Protein AF-A0A9E3SQW0-F1 (afdb_monomer_lite)

Structure (mmCIF, N/CA/C/O backbone):
data_AF-A0A9E3SQW0-F1
#
_entry.id   AF-A0A9E3SQW0-F1
#
loop_
_atom_site.group_PDB
_atom_site.id
_atom_site.type_symbol
_atom_site.label_atom_id
_atom_site.label_alt_id
_atom_site.label_comp_id
_atom_site.label_asym_id
_atom_site.label_entity_id
_atom_site.label_seq_id
_atom_site.pdbx_PDB_ins_code
_atom_site.Cartn_x
_atom_site.Cartn_y
_atom_site.Cartn_z
_atom_site.occupancy
_atom_site.B_iso_or_equiv
_atom_site.auth_seq_id
_atom_site.auth_comp_id
_atom_site.auth_asym_id
_atom_site.auth_atom_id
_atom_site.pdbx_PDB_model_num
ATOM 1 N N . MET A 1 1 ? 6.910 -18.345 4.573 1.00 28.89 1 MET A N 1
ATOM 2 C CA . MET A 1 1 ? 6.126 -17.328 5.302 1.00 28.89 1 MET A CA 1
ATOM 3 C C . MET A 1 1 ? 6.785 -16.020 4.945 1.00 28.89 1 MET A C 1
ATOM 5 O O . MET A 1 1 ? 7.825 -15.712 5.501 1.00 28.89 1 MET A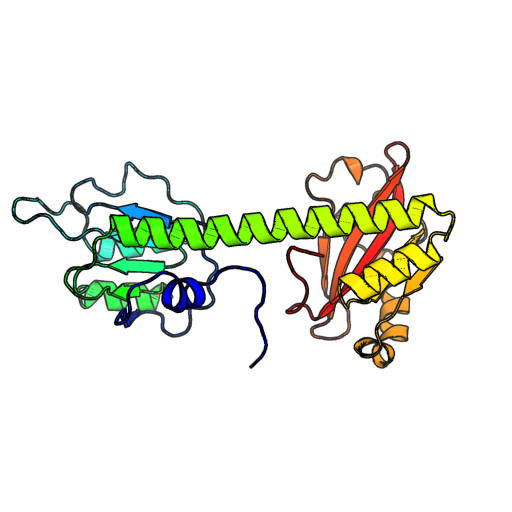 O 1
ATOM 9 N N . THR A 1 2 ? 6.330 -15.438 3.846 1.00 30.11 2 THR A N 1
ATOM 10 C CA . THR A 1 2 ? 7.106 -14.509 3.022 1.00 30.11 2 THR A CA 1
ATOM 11 C C . THR A 1 2 ? 6.677 -13.084 3.338 1.00 30.11 2 THR A C 1
ATOM 13 O O . THR A 1 2 ? 5.480 -12.809 3.408 1.00 30.11 2 THR A O 1
ATOM 16 N N . ASP A 1 3 ? 7.672 -12.237 3.584 1.00 37.69 3 ASP A N 1
ATOM 17 C CA . ASP A 1 3 ? 7.568 -10.824 3.927 1.00 37.69 3 ASP A CA 1
ATOM 18 C C . ASP A 1 3 ? 6.586 -10.077 3.014 1.00 37.69 3 ASP A C 1
ATOM 20 O O . ASP A 1 3 ? 6.813 -9.936 1.819 1.00 37.69 3 ASP A O 1
ATOM 24 N N . THR A 1 4 ? 5.484 -9.597 3.594 1.00 40.59 4 THR A N 1
ATOM 25 C CA . THR A 1 4 ? 4.534 -8.654 2.971 1.00 40.59 4 THR A CA 1
ATOM 26 C C . THR A 1 4 ? 5.017 -7.235 3.271 1.00 40.59 4 THR A C 1
ATOM 28 O O . THR A 1 4 ? 4.370 -6.463 3.977 1.00 40.59 4 THR A O 1
ATOM 31 N N . ASN A 1 5 ? 6.255 -6.955 2.872 1.00 53.00 5 ASN A N 1
ATOM 32 C CA . ASN A 1 5 ? 6.970 -5.748 3.251 1.00 53.00 5 ASN A CA 1
ATOM 33 C C . ASN A 1 5 ? 6.418 -4.595 2.410 1.00 53.00 5 ASN A C 1
ATOM 35 O O . ASN A 1 5 ? 6.590 -4.603 1.204 1.00 53.00 5 ASN A O 1
ATOM 39 N N . GLU A 1 6 ? 5.675 -3.677 3.031 1.00 62.19 6 GLU A N 1
ATOM 40 C CA . GLU A 1 6 ? 5.951 -2.229 2.992 1.00 62.19 6 GLU A CA 1
ATOM 41 C C . GLU A 1 6 ? 4.800 -1.384 3.543 1.00 62.19 6 GLU A C 1
ATOM 43 O O . GLU A 1 6 ? 5.039 -0.293 4.075 1.00 62.19 6 GLU A O 1
ATOM 48 N N . ARG A 1 7 ? 3.578 -1.922 3.523 1.00 78.69 7 ARG A N 1
ATOM 49 C CA . ARG A 1 7 ? 2.383 -1.264 4.059 1.00 78.69 7 ARG A CA 1
ATOM 50 C C . ARG A 1 7 ? 2.063 -1.789 5.453 1.00 78.69 7 ARG A C 1
ATOM 52 O O . ARG A 1 7 ? 1.967 -2.993 5.656 1.00 78.69 7 ARG A O 1
ATOM 59 N N . ILE A 1 8 ? 1.899 -0.874 6.409 1.00 90.69 8 ILE A N 1
ATOM 60 C CA . ILE A 1 8 ? 1.610 -1.214 7.806 1.00 90.69 8 ILE A CA 1
ATOM 61 C C . ILE A 1 8 ? 0.228 -1.869 7.883 1.00 90.69 8 ILE A C 1
ATOM 63 O O . ILE A 1 8 ? -0.781 -1.240 7.565 1.00 90.69 8 ILE A O 1
ATOM 67 N N . THR A 1 9 ? 0.181 -3.134 8.292 1.00 94.19 9 THR A N 1
ATOM 68 C CA . THR A 1 9 ? -1.067 -3.891 8.436 1.00 94.19 9 THR A CA 1
ATOM 69 C C . THR A 1 9 ? -1.663 -3.767 9.840 1.00 94.19 9 THR A C 1
ATOM 71 O O . THR A 1 9 ? -1.006 -3.314 10.783 1.00 94.19 9 THR A O 1
ATOM 74 N N . VAL A 1 10 ? -2.909 -4.215 10.015 1.00 96.19 10 VAL A N 1
ATOM 75 C CA . VAL A 1 10 ? -3.539 -4.344 11.342 1.00 96.19 10 VAL A CA 1
ATOM 76 C C . VAL A 1 10 ? -2.681 -5.210 12.269 1.00 96.19 10 VAL A C 1
ATOM 78 O O . VAL A 1 10 ? -2.527 -4.889 13.449 1.00 96.19 10 VAL A O 1
ATOM 81 N N . GLU A 1 11 ? -2.075 -6.275 11.743 1.00 95.00 11 GLU A N 1
ATOM 82 C CA . GLU A 1 11 ? -1.177 -7.144 12.500 1.00 95.00 11 GLU A CA 1
ATOM 83 C C . GLU A 1 11 ? 0.121 -6.436 12.917 1.00 95.00 11 GLU A C 1
ATOM 85 O O . GLU A 1 11 ? 0.590 -6.625 14.044 1.00 95.00 11 GLU A O 1
ATOM 90 N N . ASP A 1 12 ? 0.688 -5.589 12.054 1.00 94.44 12 ASP A N 1
ATOM 91 C CA . ASP A 1 12 ? 1.871 -4.788 12.386 1.00 94.44 12 ASP A CA 1
ATOM 92 C C . ASP A 1 12 ? 1.563 -3.782 13.488 1.00 94.44 12 ASP A C 1
ATOM 94 O O . ASP A 1 12 ? 2.305 -3.692 14.468 1.00 94.44 12 ASP A O 1
ATOM 98 N N . VAL A 1 13 ? 0.427 -3.087 13.382 1.00 96.62 13 VAL A N 1
ATOM 99 C CA . VAL A 1 13 ? -0.053 -2.187 14.434 1.00 96.62 13 VAL A CA 1
ATOM 100 C C . VAL A 1 13 ? -0.235 -2.950 15.746 1.00 96.62 13 VAL A C 1
ATOM 102 O O . VAL A 1 13 ? 0.252 -2.501 16.787 1.00 96.62 13 VAL A O 1
ATOM 105 N N . ARG A 1 14 ? -0.857 -4.136 15.713 1.00 95.88 14 ARG A N 1
ATOM 106 C CA . ARG A 1 14 ? -1.050 -4.979 16.901 1.00 95.88 14 ARG A CA 1
ATOM 107 C C . ARG A 1 14 ? 0.268 -5.380 17.560 1.00 95.88 14 ARG A C 1
ATOM 109 O O . ARG A 1 14 ? 0.346 -5.392 18.786 1.00 95.88 14 ARG A O 1
ATOM 116 N N . LYS A 1 15 ? 1.286 -5.722 16.767 1.00 94.31 15 LYS A N 1
ATOM 117 C CA . LYS A 1 15 ? 2.595 -6.176 17.260 1.00 94.31 15 LYS A CA 1
ATOM 118 C C . LYS A 1 15 ? 3.505 -5.040 17.722 1.00 94.31 15 LYS A C 1
ATOM 120 O O . LYS A 1 15 ? 4.299 -5.256 18.633 1.00 94.31 15 LYS A O 1
ATOM 125 N N . GLN A 1 16 ? 3.430 -3.876 17.079 1.00 94.31 16 GLN A N 1
ATOM 126 C CA . GLN A 1 16 ? 4.437 -2.819 17.218 1.00 94.31 16 GLN A CA 1
ATOM 127 C C . GLN A 1 16 ? 3.925 -1.571 17.951 1.00 94.31 16 GLN A C 1
ATOM 129 O O . GLN A 1 16 ? 4.728 -0.866 18.559 1.00 94.31 16 GLN A O 1
ATOM 134 N N . ALA A 1 17 ? 2.616 -1.296 17.925 1.00 95.56 17 ALA A N 1
ATOM 135 C CA . ALA A 1 17 ? 2.034 -0.083 18.506 1.00 95.56 17 ALA A CA 1
ATOM 136 C C . ALA A 1 17 ? 0.996 -0.350 19.608 1.00 95.56 17 ALA A C 1
ATOM 138 O O . ALA A 1 17 ? 0.902 0.434 20.557 1.00 95.56 17 ALA A O 1
ATOM 139 N N . LEU A 1 18 ? 0.213 -1.432 19.516 1.00 96.62 18 LEU A N 1
ATOM 140 C CA . LEU A 1 18 ? -0.791 -1.743 20.535 1.00 96.62 18 LEU A CA 1
ATOM 141 C C . LEU A 1 18 ? -0.150 -2.337 21.806 1.00 96.62 18 LEU A C 1
ATOM 143 O O . LEU A 1 18 ? 0.869 -3.025 21.733 1.00 96.62 18 LEU A O 1
ATOM 147 N N . PRO A 1 19 ? -0.746 -2.114 22.994 1.00 96.19 19 PRO A N 1
ATOM 148 C CA . PRO A 1 19 ? -0.261 -2.699 24.238 1.00 96.19 19 PRO A CA 1
ATOM 149 C C . PRO A 1 19 ? -0.208 -4.231 24.197 1.00 96.19 19 PRO A C 1
ATOM 151 O O . PRO A 1 19 ? -1.101 -4.893 23.652 1.00 96.19 19 PRO A O 1
ATOM 154 N N . LEU A 1 20 ? 0.796 -4.803 24.868 1.00 92.94 20 LEU A N 1
ATOM 155 C CA . LEU A 1 20 ? 0.867 -6.245 25.104 1.00 92.94 20 LEU A CA 1
ATOM 156 C C . LEU A 1 20 ? -0.402 -6.725 25.821 1.00 92.94 20 LEU A C 1
ATOM 158 O O . LEU A 1 20 ? -0.840 -6.126 26.801 1.00 92.94 20 LEU A O 1
ATOM 162 N N . GLY A 1 21 ? -0.984 -7.819 25.332 1.00 92.62 21 GLY A N 1
ATOM 163 C CA . GLY A 1 21 ? -2.265 -8.333 25.825 1.00 92.62 21 GLY A CA 1
ATOM 164 C C . GLY A 1 21 ? -3.488 -7.843 25.047 1.00 92.62 21 GLY A C 1
ATOM 165 O O . GLY A 1 21 ? -4.601 -8.235 25.388 1.00 92.62 21 GLY A O 1
ATOM 166 N N . THR A 1 22 ? -3.303 -7.049 23.986 1.00 96.12 22 THR A N 1
ATOM 167 C CA . THR A 1 22 ? -4.371 -6.778 23.014 1.00 96.12 22 THR A CA 1
ATOM 168 C C . THR A 1 22 ? -4.814 -8.080 22.342 1.00 96.12 22 THR A C 1
ATOM 170 O O . THR A 1 22 ? -3.986 -8.821 21.804 1.00 96.12 22 THR A O 1
ATOM 173 N N . ARG A 1 23 ? -6.120 -8.365 22.373 1.00 95.06 23 ARG A N 1
ATOM 174 C CA . ARG A 1 23 ? -6.714 -9.603 21.842 1.00 95.06 23 ARG A CA 1
ATOM 175 C C . ARG A 1 23 ? -7.541 -9.321 20.599 1.00 95.06 23 ARG A C 1
ATOM 177 O O . ARG A 1 23 ? -8.328 -8.383 20.601 1.00 95.06 23 ARG A O 1
ATOM 184 N N . VAL A 1 24 ? -7.409 -10.168 19.586 1.00 95.56 24 VAL A N 1
ATOM 185 C CA . VAL A 1 24 ? -8.322 -10.195 18.438 1.00 95.56 24 VAL A CA 1
ATOM 186 C C . VAL A 1 24 ? -9.570 -10.969 18.857 1.00 95.56 24 VAL A C 1
ATOM 188 O O . VAL A 1 24 ? -9.462 -12.055 19.424 1.00 95.56 24 VAL A O 1
ATOM 191 N N . VAL A 1 25 ? -10.749 -10.382 18.658 1.00 95.50 25 VAL A N 1
ATOM 192 C CA . VAL A 1 25 ? -12.041 -10.967 19.065 1.00 95.50 25 VAL A CA 1
ATOM 193 C C . VAL A 1 25 ? -12.990 -11.205 17.890 1.00 95.50 25 VAL A C 1
ATOM 195 O O . VAL A 1 25 ? -13.950 -11.956 18.034 1.00 95.50 25 VAL A O 1
ATOM 198 N N . ALA A 1 26 ? -12.709 -10.607 16.730 1.00 94.25 26 ALA A N 1
ATOM 199 C CA . ALA A 1 26 ? -13.381 -10.872 15.461 1.00 94.25 26 ALA A CA 1
ATOM 200 C C . ALA A 1 26 ? -12.406 -10.641 14.295 1.00 94.25 26 ALA A C 1
ATOM 202 O O . ALA A 1 26 ? -11.461 -9.859 14.431 1.00 94.25 26 ALA A O 1
ATOM 203 N N . GLY A 1 27 ? -12.643 -11.299 13.156 1.00 85.38 27 GLY A N 1
ATOM 204 C CA . GLY A 1 27 ? -11.864 -11.075 11.932 1.00 85.38 27 GLY A CA 1
ATOM 205 C C . GLY A 1 27 ? -10.420 -11.600 11.966 1.00 85.38 27 GLY A C 1
ATOM 206 O O . GLY A 1 27 ? -9.543 -10.990 11.364 1.00 85.38 27 GLY A O 1
ATOM 207 N N . ASP A 1 28 ? -10.165 -12.733 12.631 1.00 74.31 28 ASP A N 1
ATOM 208 C CA . ASP A 1 28 ? -8.820 -13.322 12.834 1.00 74.31 28 ASP A CA 1
ATOM 209 C C . ASP A 1 28 ? -8.053 -13.621 11.518 1.00 74.31 28 ASP A C 1
ATOM 211 O O . ASP A 1 28 ? -6.830 -13.711 11.499 1.00 74.31 28 ASP A O 1
ATOM 215 N N . GLY A 1 29 ? -8.762 -13.709 10.384 1.00 78.56 29 GLY A N 1
ATOM 216 C CA . GLY A 1 29 ? -8.183 -13.869 9.041 1.00 78.56 29 GLY A CA 1
ATOM 217 C C . GLY A 1 29 ? -7.943 -12.572 8.257 1.00 78.56 29 GLY A C 1
ATOM 218 O O . GLY A 1 29 ? -7.435 -12.632 7.143 1.00 78.56 29 GLY A O 1
ATOM 219 N N . MET A 1 30 ? -8.305 -11.411 8.808 1.00 87.56 30 MET A N 1
ATOM 220 C CA . MET A 1 30 ? -8.290 -10.115 8.112 1.00 87.56 30 MET A CA 1
ATOM 221 C C . MET A 1 30 ? -7.257 -9.131 8.674 1.00 87.56 30 MET A C 1
ATOM 223 O O . MET A 1 30 ? -7.307 -7.934 8.406 1.00 87.56 30 MET A O 1
ATOM 227 N N . LEU A 1 31 ? -6.273 -9.622 9.429 1.00 90.88 31 LEU A N 1
ATOM 228 C CA . LEU A 1 31 ? -5.241 -8.777 10.043 1.00 90.88 31 LEU A CA 1
ATOM 229 C C . LEU A 1 31 ? -4.199 -8.245 9.040 1.00 90.88 31 LEU A C 1
ATOM 231 O O . LEU A 1 31 ? -3.358 -7.426 9.399 1.00 90.88 31 LEU A O 1
ATOM 235 N N . THR A 1 32 ? -4.256 -8.685 7.782 1.00 90.56 32 THR A N 1
ATOM 236 C CA . THR A 1 32 ? -3.417 -8.192 6.678 1.00 90.56 32 THR A CA 1
ATOM 237 C C . THR A 1 32 ? -3.959 -6.913 6.034 1.00 90.56 32 THR A C 1
ATOM 239 O O . THR A 1 32 ? -3.315 -6.364 5.141 1.00 90.56 32 THR A O 1
ATOM 242 N N . GLN A 1 33 ? -5.127 -6.421 6.468 1.00 90.31 33 GLN A N 1
ATOM 243 C CA . GLN A 1 33 ? -5.671 -5.148 5.998 1.00 90.31 33 GLN A CA 1
ATOM 244 C C . GLN A 1 33 ? -4.712 -3.995 6.307 1.00 90.31 33 GLN A C 1
ATOM 246 O O . GLN A 1 33 ? -4.085 -3.955 7.367 1.00 90.31 33 GLN A O 1
ATOM 251 N N . GLN A 1 34 ? -4.598 -3.062 5.364 1.00 92.06 34 GLN A N 1
ATOM 252 C CA . GLN A 1 34 ? -3.674 -1.934 5.446 1.00 92.06 34 GLN A CA 1
ATOM 253 C C . GLN A 1 34 ? -4.254 -0.833 6.325 1.00 92.06 34 GLN A C 1
ATOM 255 O O . GLN A 1 34 ? -5.424 -0.482 6.193 1.00 92.06 34 GLN A O 1
ATOM 260 N N . VAL A 1 35 ? -3.413 -0.281 7.195 1.00 94.69 35 VAL A N 1
ATOM 261 C CA . VAL A 1 35 ? -3.756 0.823 8.086 1.00 94.69 35 VAL A CA 1
ATOM 262 C C . VAL A 1 35 ? -3.179 2.106 7.498 1.00 94.69 35 VAL A C 1
ATOM 264 O O . VAL A 1 35 ? -1.964 2.295 7.472 1.00 94.69 35 VAL A O 1
ATOM 267 N N . SER A 1 36 ? -4.052 2.984 7.010 1.00 91.62 36 SER A N 1
ATOM 268 C CA . SER A 1 36 ? -3.671 4.267 6.407 1.00 91.62 36 SER A CA 1
ATOM 269 C C . SER A 1 36 ? -3.502 5.369 7.456 1.00 91.62 36 SER A C 1
ATOM 271 O O . SER A 1 36 ? -2.609 6.211 7.345 1.00 91.62 36 SER A O 1
ATOM 273 N N . TRP A 1 37 ? -4.338 5.349 8.496 1.00 94.00 37 TRP A N 1
ATOM 274 C CA . TRP A 1 37 ? -4.331 6.306 9.600 1.00 94.00 37 TRP A CA 1
ATOM 275 C C . TRP A 1 37 ? -5.060 5.739 10.827 1.00 94.00 37 TRP A C 1
ATOM 277 O O . TRP A 1 37 ? -5.478 4.581 10.837 1.00 94.00 37 TRP A O 1
ATOM 287 N N . THR A 1 38 ? -5.230 6.544 11.877 1.00 95.00 38 THR A N 1
ATOM 288 C CA . THR A 1 38 ? -6.073 6.185 13.021 1.00 95.00 38 THR A CA 1
ATOM 289 C C . THR A 1 38 ? -6.953 7.344 13.466 1.00 95.00 38 THR A C 1
ATOM 291 O O . THR A 1 38 ? -6.518 8.496 13.472 1.00 95.00 38 THR A O 1
ATOM 294 N N . THR A 1 39 ? -8.181 7.022 13.873 1.00 93.19 39 THR A N 1
ATOM 295 C CA . THR A 1 39 ? -9.160 7.991 14.366 1.00 93.19 39 THR A CA 1
ATOM 296 C C . THR A 1 39 ? -9.735 7.531 15.696 1.00 93.19 39 THR A C 1
ATOM 298 O O . THR A 1 39 ? -10.295 6.442 15.806 1.00 93.19 39 THR A O 1
ATOM 301 N N . VAL A 1 40 ? -9.641 8.382 16.720 1.00 92.94 40 VAL A N 1
ATOM 302 C CA . VAL A 1 40 ? -10.294 8.139 18.013 1.00 92.94 40 VAL A CA 1
ATOM 303 C C . VAL A 1 40 ? -11.745 8.582 17.961 1.00 92.94 40 VAL A C 1
ATOM 305 O O . VAL A 1 40 ? -12.033 9.716 17.579 1.00 92.94 40 VAL A O 1
ATOM 308 N N . ILE A 1 41 ? -12.660 7.738 18.420 1.00 90.69 41 ILE A N 1
ATOM 309 C CA . ILE A 1 41 ? -14.061 8.085 18.641 1.00 90.69 41 ILE A CA 1
ATOM 310 C C . ILE A 1 41 ? -14.422 7.950 20.114 1.00 90.69 41 ILE A C 1
ATOM 312 O O . ILE A 1 41 ? -13.956 7.050 20.812 1.00 90.69 41 ILE A O 1
ATOM 316 N N . TYR A 1 42 ? -15.276 8.855 20.576 1.00 88.81 42 TYR A N 1
ATOM 317 C CA . TYR A 1 42 ? -15.875 8.788 21.898 1.00 88.81 42 TYR A CA 1
ATOM 318 C C . TYR A 1 42 ? -17.342 8.391 21.699 1.00 88.81 42 TYR A C 1
ATOM 320 O O . TYR A 1 42 ? -18.047 9.094 20.973 1.00 88.81 42 TYR A O 1
ATOM 328 N N . PRO A 1 43 ? -17.825 7.290 22.307 1.00 85.06 43 PRO A N 1
ATOM 329 C CA . PRO A 1 43 ? -19.199 6.806 22.113 1.00 85.06 43 PRO A CA 1
ATOM 330 C C . PRO A 1 43 ? -20.301 7.824 22.450 1.00 85.06 43 PRO A C 1
ATOM 332 O O . PRO A 1 43 ? -21.462 7.627 22.093 1.00 85.06 43 PRO A O 1
ATOM 335 N N . GLU A 1 44 ? -19.951 8.901 23.146 1.00 84.19 44 GLU A N 1
ATOM 336 C CA . GLU A 1 44 ? -20.848 9.966 23.598 1.00 84.19 44 GLU A CA 1
ATOM 337 C C . GLU A 1 44 ? -21.054 11.075 22.562 1.00 84.19 44 GLU A C 1
ATOM 339 O O . GLU A 1 44 ? -22.084 11.742 22.581 1.00 84.19 44 GLU A O 1
ATOM 344 N N . ASP A 1 45 ? -20.118 11.232 21.622 1.00 79.62 45 ASP A N 1
ATOM 345 C CA . ASP A 1 45 ? -20.127 12.328 20.643 1.00 79.62 45 ASP A CA 1
ATOM 346 C C . ASP A 1 45 ? -20.921 11.988 19.364 1.00 79.62 45 ASP A C 1
ATOM 348 O O . ASP A 1 45 ? -21.144 12.855 18.515 1.00 79.62 45 ASP A O 1
ATOM 352 N N . GLY A 1 46 ? -21.362 10.732 19.211 1.00 69.56 46 GLY A N 1
ATOM 353 C CA . GLY A 1 46 ? -21.948 10.235 17.962 1.00 69.56 46 GLY A CA 1
ATOM 354 C C . GLY A 1 46 ? -20.904 9.980 16.860 1.00 69.56 46 GLY A C 1
ATOM 355 O O . GLY A 1 46 ? -19.757 10.413 16.952 1.00 69.56 46 GLY A O 1
ATOM 356 N N . THR A 1 47 ? -21.297 9.303 15.775 1.00 67.12 47 THR A N 1
ATOM 357 C CA . THR A 1 47 ? -20.442 9.082 14.581 1.00 67.12 47 THR A CA 1
ATOM 358 C C . THR A 1 47 ? -20.641 10.131 13.484 1.00 67.12 47 THR A C 1
ATOM 360 O O . THR A 1 47 ? -19.773 10.318 12.639 1.00 67.12 47 THR A O 1
ATOM 363 N N . ALA A 1 48 ? -21.756 10.868 13.511 1.00 63.03 48 ALA A N 1
ATOM 364 C CA . ALA A 1 48 ? -22.188 11.749 12.420 1.00 63.03 48 ALA A CA 1
ATOM 365 C C . ALA A 1 48 ? -21.288 12.977 12.167 1.00 63.03 48 ALA A C 1
ATOM 367 O O . ALA A 1 48 ? -21.388 13.602 11.115 1.00 63.03 48 ALA A O 1
ATOM 368 N N . SER A 1 49 ? -20.428 13.349 13.119 1.00 60.72 49 SER A N 1
ATOM 369 C CA . SER A 1 49 ? -19.541 14.516 13.014 1.00 60.72 49 SER A CA 1
ATOM 370 C C . SER A 1 49 ? -18.151 14.191 12.457 1.00 60.72 49 SER A C 1
ATOM 372 O O . SER A 1 49 ? -17.365 15.112 12.225 1.00 60.72 49 SER A O 1
ATOM 374 N N . LYS A 1 50 ? -17.829 12.908 12.233 1.00 69.38 50 LYS A N 1
ATOM 375 C CA . LYS A 1 50 ? -16.507 12.472 11.771 1.00 69.38 50 LYS A CA 1
ATOM 376 C C . LYS A 1 50 ? -16.585 11.837 10.390 1.00 69.38 50 LYS A C 1
ATOM 378 O O . LYS A 1 50 ? -17.304 10.867 10.179 1.00 69.38 50 LYS A O 1
ATOM 383 N N . SER A 1 51 ? -15.801 12.365 9.455 1.00 75.81 51 SER A N 1
ATOM 384 C CA . SER A 1 51 ? -15.514 11.686 8.194 1.00 75.81 51 SER A CA 1
ATOM 385 C C . SER A 1 51 ? -14.377 10.695 8.423 1.00 75.81 51 SER A C 1
ATOM 387 O O . SER A 1 51 ? -13.267 11.121 8.742 1.00 75.81 51 SER A O 1
ATOM 389 N N . LEU A 1 52 ? -14.652 9.403 8.271 1.00 84.56 52 LEU A N 1
ATOM 390 C CA . LEU A 1 52 ? -13.623 8.369 8.269 1.00 84.56 52 LEU A CA 1
ATOM 391 C C . LEU A 1 52 ? -13.122 8.158 6.837 1.00 84.56 52 LEU A C 1
ATOM 393 O O . LEU A 1 52 ? -13.927 8.143 5.904 1.00 84.56 52 LEU A O 1
ATOM 397 N N . GLN A 1 53 ? -11.809 8.015 6.662 1.00 86.00 53 GLN A N 1
ATOM 398 C CA . GLN A 1 53 ? -11.221 7.660 5.370 1.00 86.00 53 GLN A CA 1
ATOM 399 C C . GLN A 1 53 ? -11.039 6.144 5.232 1.00 86.00 53 GLN A C 1
ATOM 401 O O . GLN A 1 53 ? -11.016 5.398 6.212 1.00 86.00 53 GLN A O 1
ATOM 406 N N . HIS A 1 54 ? -10.879 5.697 3.987 1.00 89.31 54 HIS A N 1
ATOM 407 C CA . HIS A 1 54 ? -10.564 4.307 3.676 1.00 89.31 54 HIS A CA 1
ATOM 408 C C . HIS A 1 54 ? -9.273 3.858 4.387 1.00 89.31 54 HIS A C 1
ATOM 410 O O . HIS A 1 54 ? -8.250 4.552 4.348 1.00 89.31 54 HIS A O 1
ATOM 416 N N . GLY A 1 55 ? -9.311 2.679 5.010 1.00 92.31 55 GLY A N 1
ATOM 417 C CA . GLY A 1 55 ? -8.167 2.069 5.689 1.00 92.31 55 GLY A CA 1
ATOM 418 C C . GLY A 1 55 ? -7.817 2.680 7.049 1.00 92.31 55 GLY A C 1
ATOM 419 O O . GLY A 1 55 ? -6.771 2.347 7.602 1.00 92.31 55 GLY A O 1
ATOM 420 N N . GLU A 1 56 ? -8.641 3.568 7.613 1.00 95.38 56 GLU A N 1
ATOM 421 C CA . GLU A 1 56 ? -8.384 4.071 8.964 1.00 95.38 56 GLU A CA 1
ATOM 422 C C . GLU A 1 56 ? -8.672 3.009 10.031 1.00 95.38 56 GLU A C 1
ATOM 424 O O . GLU A 1 56 ? -9.665 2.283 9.969 1.00 95.38 56 GLU A O 1
ATOM 429 N N . MET A 1 57 ? -7.830 2.963 11.064 1.00 96.69 57 MET A N 1
ATOM 430 C CA . MET A 1 57 ? -8.079 2.181 12.271 1.00 96.69 57 MET A CA 1
ATOM 431 C C . MET A 1 57 ? -8.847 3.014 13.297 1.00 96.69 57 MET A C 1
ATOM 433 O O . MET A 1 57 ? -8.356 4.038 13.785 1.00 96.69 57 MET A O 1
ATOM 437 N N . ILE A 1 58 ? -10.032 2.544 13.675 1.00 95.94 58 ILE A N 1
ATOM 438 C CA . ILE A 1 58 ? -10.906 3.232 14.624 1.00 95.94 58 ILE A CA 1
ATOM 439 C C . ILE A 1 58 ? -10.541 2.824 16.048 1.00 95.94 58 ILE A C 1
ATOM 441 O O . ILE A 1 58 ? -10.558 1.645 16.396 1.00 95.94 58 ILE A O 1
ATOM 445 N N . LEU A 1 59 ? -10.267 3.812 16.894 1.00 95.50 59 LEU A N 1
ATOM 446 C CA . LEU A 1 59 ? -10.024 3.640 18.320 1.00 95.50 59 LEU A CA 1
ATOM 447 C C . LEU A 1 59 ? -11.251 4.098 19.111 1.00 95.50 59 LEU A C 1
ATOM 449 O O . LEU A 1 59 ? -11.531 5.291 19.200 1.00 95.50 59 LEU A O 1
ATOM 453 N N . VAL A 1 60 ? -11.975 3.164 19.717 1.00 92.94 60 VAL A N 1
ATOM 454 C CA . VAL A 1 60 ? -13.152 3.461 20.539 1.00 92.94 60 VAL A CA 1
ATOM 455 C C . VAL A 1 60 ? -12.711 3.701 21.977 1.00 92.94 60 VAL A C 1
ATOM 457 O O . VAL A 1 60 ? -12.244 2.790 22.668 1.00 92.94 60 VAL A O 1
ATOM 460 N N . ALA A 1 61 ? -12.844 4.945 22.431 1.00 89.25 61 ALA A N 1
ATOM 461 C CA . ALA A 1 61 ? -12.602 5.298 23.819 1.00 89.25 61 ALA A CA 1
ATOM 462 C C . ALA A 1 61 ? -13.636 4.616 24.738 1.00 89.25 61 ALA A C 1
ATOM 464 O O . ALA A 1 61 ? -14.795 4.466 24.341 1.00 89.25 61 ALA A O 1
ATOM 465 N N . PRO A 1 62 ? -13.248 4.228 25.965 1.00 85.50 62 PRO A N 1
ATOM 466 C CA . PRO A 1 62 ? -14.197 3.704 26.940 1.00 85.50 62 PRO A CA 1
ATOM 467 C C . PRO A 1 62 ? -15.246 4.766 27.289 1.00 85.50 62 PRO A C 1
ATOM 469 O O . PRO A 1 62 ? -14.951 5.966 27.291 1.00 85.50 62 PRO A O 1
ATOM 472 N N . VAL A 1 63 ? -16.464 4.320 27.598 1.00 82.31 63 VAL A N 1
ATOM 473 C CA . VAL A 1 63 ? -17.559 5.216 28.000 1.00 82.31 63 VAL A CA 1
ATOM 474 C C . VAL A 1 63 ? -17.211 5.855 29.344 1.00 82.31 63 VAL A C 1
ATOM 476 O O . VAL A 1 63 ? -16.766 5.174 30.274 1.00 82.31 63 VAL A O 1
ATOM 479 N N . THR A 1 64 ? -17.394 7.171 29.473 1.00 80.12 64 THR A N 1
ATOM 480 C CA . THR A 1 64 ? -17.120 7.843 30.746 1.00 80.12 64 THR A CA 1
ATOM 481 C C . THR A 1 64 ? -18.178 7.440 31.786 1.00 80.12 64 THR A C 1
ATOM 483 O O . THR A 1 64 ? -19.342 7.278 31.431 1.00 80.12 64 THR A O 1
ATOM 486 N N . PRO A 1 65 ? -17.851 7.315 33.090 1.00 73.00 65 PRO A N 1
ATOM 487 C CA . PRO A 1 65 ? -18.797 6.797 34.092 1.00 73.00 65 PRO A CA 1
ATOM 488 C C . PRO A 1 65 ? -20.123 7.566 34.214 1.00 73.00 65 PRO A C 1
ATOM 490 O O . PRO A 1 65 ? -21.134 6.988 34.596 1.00 73.00 65 PRO A O 1
ATOM 493 N N . ASN A 1 66 ? -20.121 8.861 33.887 1.00 74.19 66 ASN A N 1
ATOM 494 C CA . ASN A 1 66 ? -21.307 9.731 33.915 1.00 74.19 66 ASN A CA 1
ATOM 495 C C . ASN A 1 66 ? -21.853 10.031 32.514 1.00 74.19 66 ASN A C 1
ATOM 497 O O . ASN A 1 66 ? -22.679 10.925 32.333 1.00 74.19 66 ASN A O 1
ATOM 501 N N . GLY A 1 67 ? -21.320 9.332 31.527 1.00 70.31 67 GLY A N 1
ATOM 502 C CA . GLY A 1 67 ? -21.538 9.584 30.133 1.00 70.31 67 GLY A CA 1
ATOM 503 C C . GLY A 1 67 ? -22.717 8.826 29.568 1.00 70.31 67 GLY A C 1
ATOM 504 O O . GLY A 1 67 ? -22.939 7.659 29.897 1.00 70.31 67 GLY A O 1
ATOM 505 N N . LYS A 1 68 ? -23.489 9.475 28.698 1.00 75.25 68 LYS A N 1
ATOM 506 C CA . LYS A 1 68 ? -24.557 8.786 27.977 1.00 75.25 68 LYS A CA 1
ATOM 507 C C . LYS A 1 68 ? -23.983 8.271 26.669 1.00 75.25 68 LYS A C 1
ATOM 509 O O . LYS A 1 68 ? -23.686 9.052 25.772 1.00 75.25 68 LYS A O 1
ATOM 514 N N . GLN A 1 69 ? -23.882 6.953 26.546 1.00 78.19 69 GLN A N 1
ATOM 515 C CA . GLN A 1 69 ? -23.509 6.327 25.287 1.00 78.19 69 GLN A CA 1
ATOM 516 C C . GLN A 1 69 ? -24.566 6.647 24.217 1.00 78.19 69 GLN A C 1
ATOM 518 O O . GLN A 1 69 ? -25.736 6.285 24.356 1.00 78.19 69 GLN A O 1
ATOM 523 N N . VAL A 1 70 ? -24.146 7.363 23.174 1.00 81.06 70 VAL A N 1
ATOM 524 C CA . VAL A 1 70 ? -24.980 7.728 22.019 1.00 81.06 70 VAL A CA 1
ATOM 525 C C . VAL A 1 70 ? -24.791 6.721 20.887 1.00 81.06 70 VAL A C 1
ATOM 527 O O . VAL A 1 70 ? -25.744 6.412 20.183 1.00 81.06 70 VAL A O 1
ATOM 530 N N . THR A 1 71 ? -23.576 6.190 20.741 1.00 83.75 71 THR A N 1
ATOM 531 C CA . THR A 1 71 ? -23.199 5.229 19.697 1.00 83.75 71 THR A CA 1
ATOM 532 C C . THR A 1 71 ? -22.942 3.865 20.320 1.00 83.75 71 THR A C 1
ATOM 534 O O . THR A 1 71 ? -22.094 3.743 21.211 1.00 83.75 71 THR A O 1
ATOM 537 N N . THR A 1 72 ? -23.649 2.833 19.863 1.00 90.31 72 THR A N 1
ATOM 538 C CA . THR A 1 72 ? -23.373 1.454 20.283 1.00 90.31 72 THR A CA 1
ATOM 539 C C . THR A 1 72 ? -22.138 0.907 19.571 1.00 90.31 72 THR A C 1
ATOM 541 O O . THR A 1 72 ? -21.725 1.409 18.530 1.00 90.31 72 THR A O 1
ATOM 544 N N . ASP A 1 73 ? -21.532 -0.139 20.119 1.00 91.44 73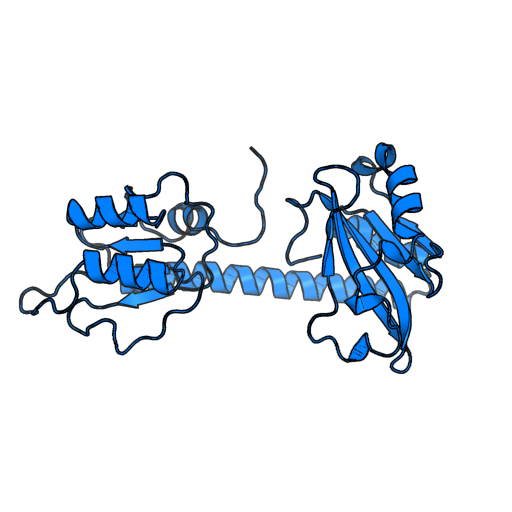 ASP A N 1
ATOM 545 C CA . ASP A 1 73 ? -20.451 -0.861 19.443 1.00 91.44 73 ASP A CA 1
ATOM 546 C C . ASP A 1 73 ? -20.888 -1.421 18.076 1.00 91.44 73 ASP A C 1
ATOM 548 O O . ASP A 1 73 ? -20.120 -1.358 17.122 1.00 91.44 73 ASP A O 1
ATOM 552 N N . VAL A 1 74 ? -22.137 -1.877 17.949 1.00 93.75 74 VAL A N 1
ATOM 553 C CA . VAL A 1 74 ? -22.744 -2.290 16.673 1.00 93.75 74 VAL A CA 1
ATOM 554 C C . VAL A 1 74 ? -22.770 -1.139 15.662 1.00 93.75 74 VAL A C 1
ATOM 556 O O . VAL A 1 74 ? -22.362 -1.322 14.516 1.00 93.75 74 VAL A O 1
ATOM 559 N N . ASP A 1 75 ? -23.183 0.062 16.080 1.00 92.62 75 ASP A N 1
ATOM 560 C CA . ASP A 1 75 ? -23.196 1.238 15.198 1.00 92.62 75 ASP A CA 1
ATOM 561 C C . ASP A 1 75 ? -21.783 1.595 14.720 1.00 92.62 75 ASP A C 1
ATOM 563 O O . ASP A 1 75 ? -21.594 1.952 13.556 1.00 92.62 75 ASP A O 1
ATOM 567 N N . VAL A 1 76 ? -20.778 1.451 15.595 1.00 92.44 76 VAL A N 1
ATOM 568 C CA . VAL A 1 76 ? -19.370 1.651 15.227 1.00 92.44 76 VAL A CA 1
ATOM 569 C C . VAL A 1 76 ? -18.931 0.632 14.185 1.00 92.44 76 VAL A C 1
ATOM 571 O O . VAL A 1 76 ? -18.300 1.025 13.211 1.00 92.44 76 VAL A O 1
ATOM 574 N N . VAL A 1 77 ? -19.258 -0.653 14.353 1.00 94.06 77 VAL A N 1
ATOM 575 C CA . VAL A 1 77 ? -18.883 -1.695 13.382 1.00 94.06 77 VAL A CA 1
ATOM 576 C C . VAL A 1 77 ? -19.510 -1.428 12.013 1.00 94.06 77 VAL A C 1
ATOM 578 O O . VAL A 1 77 ? -18.816 -1.522 11.002 1.00 94.06 77 VAL A O 1
ATOM 581 N N . ARG A 1 78 ? -20.796 -1.061 11.965 1.00 93.44 78 ARG A N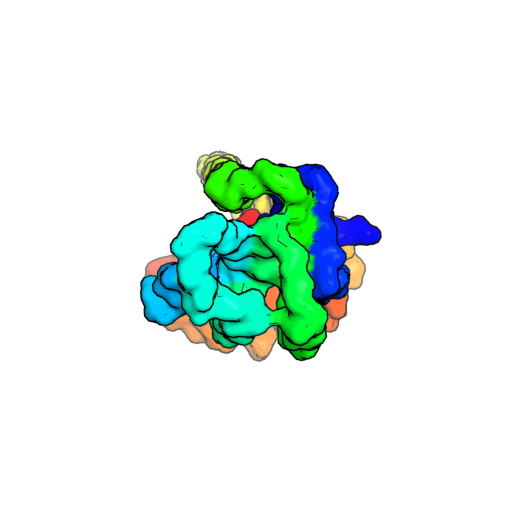 1
ATOM 582 C CA . ARG A 1 78 ? -21.476 -0.728 10.703 1.00 93.44 78 ARG A CA 1
ATOM 583 C C . ARG A 1 78 ? -20.839 0.473 10.027 1.00 93.44 78 ARG A C 1
ATOM 585 O O . ARG A 1 78 ? -20.472 0.392 8.862 1.00 93.44 78 ARG A O 1
ATOM 592 N N . TRP A 1 79 ? -20.623 1.544 10.784 1.00 92.00 79 TRP A N 1
ATOM 593 C CA . TRP A 1 79 ? -19.964 2.743 10.279 1.00 92.00 79 TRP A CA 1
ATOM 594 C C . TRP A 1 79 ? -18.539 2.459 9.780 1.00 92.00 79 TRP A C 1
ATOM 596 O O . TRP A 1 79 ? -18.154 2.939 8.716 1.00 92.00 79 TRP A O 1
ATOM 606 N N . ALA A 1 80 ? -17.781 1.632 10.504 1.00 93.00 80 ALA A N 1
ATOM 607 C CA . ALA A 1 80 ? -16.452 1.183 10.104 1.00 93.00 80 ALA A CA 1
ATOM 608 C C . ALA A 1 80 ? -16.490 0.407 8.782 1.00 93.00 80 ALA A C 1
ATOM 610 O O . ALA A 1 80 ? -15.657 0.633 7.909 1.00 93.00 80 ALA A O 1
ATOM 611 N N . SER A 1 81 ? -17.463 -0.492 8.626 1.00 93.44 81 SER A N 1
ATOM 612 C CA . SER A 1 81 ? -17.656 -1.264 7.398 1.00 93.44 81 SER A CA 1
ATOM 613 C C . SER A 1 81 ? -18.019 -0.358 6.220 1.00 93.44 81 SER A C 1
ATOM 615 O O . SER A 1 81 ? -17.390 -0.449 5.166 1.00 93.44 81 SER A O 1
ATOM 617 N N . ASP A 1 82 ? -18.983 0.547 6.404 1.00 92.25 82 ASP A N 1
ATOM 618 C CA . ASP A 1 82 ? -19.448 1.475 5.365 1.00 92.25 82 ASP A CA 1
ATOM 619 C C . ASP A 1 82 ? -18.323 2.399 4.877 1.00 92.25 82 ASP A C 1
ATOM 621 O O . ASP A 1 82 ? -18.209 2.678 3.683 1.00 92.25 82 ASP A O 1
ATOM 625 N N . ALA A 1 83 ? -17.460 2.843 5.792 1.00 90.94 83 ALA A N 1
ATOM 626 C CA . ALA A 1 83 ? -16.307 3.682 5.485 1.00 90.94 83 ALA A CA 1
ATOM 627 C C . ALA A 1 83 ? -15.047 2.896 5.073 1.00 90.94 83 ALA A C 1
ATOM 629 O O . ALA A 1 83 ? -14.010 3.504 4.808 1.00 90.94 83 ALA A O 1
ATOM 630 N N . GLN A 1 84 ? -15.122 1.562 5.005 1.00 92.94 84 GLN A N 1
ATOM 631 C CA . GLN A 1 84 ? -13.996 0.678 4.688 1.00 92.94 84 GLN A CA 1
ATOM 632 C C . GLN A 1 84 ? -12.777 0.901 5.603 1.00 92.94 84 GLN A C 1
ATOM 634 O O . GLN A 1 84 ? -11.636 0.996 5.145 1.00 92.94 84 GLN A O 1
ATOM 639 N N . ALA A 1 85 ? -13.033 1.007 6.906 1.00 95.06 85 ALA A N 1
ATOM 640 C CA . ALA A 1 85 ? -12.017 1.032 7.950 1.00 95.06 85 ALA A CA 1
ATOM 641 C C . ALA A 1 85 ? -11.175 -0.254 7.943 1.00 95.06 85 ALA A C 1
ATOM 643 O O . ALA A 1 85 ? -11.652 -1.315 7.543 1.00 95.06 85 ALA A O 1
ATOM 644 N N . SER A 1 86 ? -9.944 -0.179 8.447 1.00 96.06 86 SER A N 1
ATOM 645 C CA . SER A 1 86 ? -9.052 -1.343 8.528 1.00 96.06 86 SER A CA 1
ATOM 646 C C . SER A 1 86 ? -9.320 -2.224 9.752 1.00 96.06 86 SER A C 1
ATOM 648 O O . SER A 1 86 ? -9.029 -3.414 9.746 1.00 96.06 86 SER A O 1
ATOM 650 N N . ALA A 1 87 ? -9.767 -1.631 10.862 1.00 97.06 87 ALA A N 1
ATOM 651 C CA . ALA A 1 87 ? -10.061 -2.340 12.107 1.00 97.06 87 ALA A CA 1
ATOM 652 C C . ALA A 1 87 ? -10.806 -1.442 13.100 1.00 97.06 87 ALA A C 1
ATOM 654 O O . ALA A 1 87 ? -10.677 -0.215 13.069 1.00 97.06 87 ALA A O 1
ATOM 655 N N . VAL A 1 88 ? -11.491 -2.075 14.055 1.00 96.75 88 VAL A N 1
ATOM 656 C CA . VAL A 1 88 ? -12.069 -1.423 15.236 1.00 96.75 88 VAL A CA 1
ATOM 657 C C . VAL A 1 88 ? -11.361 -1.920 16.494 1.00 96.75 88 VAL A C 1
ATOM 659 O O . VAL A 1 88 ? -11.314 -3.117 16.773 1.00 96.75 88 VAL A O 1
ATOM 662 N N . VAL A 1 89 ? -10.821 -0.999 17.285 1.00 96.94 89 VAL A N 1
ATOM 663 C CA . VAL A 1 89 ? -10.121 -1.289 18.538 1.00 96.94 89 VAL A CA 1
ATOM 664 C C . VAL A 1 89 ? -10.918 -0.710 19.699 1.00 96.94 89 VAL A C 1
ATOM 666 O O . VAL A 1 89 ? -11.136 0.498 19.757 1.00 96.94 89 VAL A O 1
ATOM 669 N N . LEU A 1 90 ? -11.334 -1.553 20.639 1.00 94.44 90 LEU A N 1
ATOM 670 C CA . LEU A 1 90 ? -12.151 -1.157 21.783 1.00 94.44 90 LEU A CA 1
ATOM 671 C C . LEU A 1 90 ? -11.357 -1.210 23.090 1.00 94.44 90 LEU A C 1
ATOM 673 O O . LEU A 1 90 ? -10.527 -2.097 23.302 1.00 94.44 90 LEU A O 1
ATOM 677 N N . GLY A 1 91 ? -11.633 -0.254 23.980 1.00 89.25 91 GLY A N 1
ATOM 678 C CA . GLY A 1 91 ? -11.143 -0.277 25.362 1.00 89.25 91 GLY A CA 1
ATOM 679 C C . GLY A 1 91 ? -11.884 -1.271 26.262 1.00 89.25 91 GLY A C 1
ATOM 680 O O . GLY A 1 91 ? -11.283 -1.807 27.189 1.00 89.25 91 GLY A O 1
ATOM 681 N N . ASP A 1 92 ? -13.156 -1.532 25.959 1.00 86.31 92 ASP A N 1
ATOM 682 C CA . ASP A 1 92 ? -14.041 -2.411 26.725 1.00 86.31 92 ASP A CA 1
ATOM 683 C C . ASP A 1 92 ? -14.418 -3.667 25.927 1.00 86.31 92 ASP A C 1
ATOM 685 O O . ASP A 1 92 ? -14.195 -3.762 24.717 1.00 86.31 92 ASP A O 1
ATOM 689 N N . ALA A 1 93 ? -14.990 -4.657 26.615 1.00 88.56 93 ALA A N 1
ATOM 690 C CA . ALA A 1 93 ? -15.460 -5.876 25.970 1.00 88.56 93 ALA A CA 1
ATOM 691 C C . ALA A 1 93 ? -16.651 -5.572 25.035 1.00 88.56 93 ALA A C 1
ATOM 693 O O . ALA A 1 93 ? -17.649 -5.019 25.503 1.00 88.56 93 ALA A O 1
ATOM 694 N N . PRO A 1 94 ? -16.584 -5.952 23.747 1.00 92.56 94 PRO A N 1
ATOM 695 C CA . PRO A 1 94 ? -17.687 -5.754 22.818 1.00 92.56 94 PRO A CA 1
ATOM 696 C C . PRO A 1 94 ? -18.843 -6.707 23.122 1.00 92.56 94 PRO A C 1
ATOM 698 O O . PRO A 1 94 ? -18.660 -7.812 23.645 1.00 92.56 94 PRO A O 1
ATOM 701 N N . SER A 1 95 ? -20.046 -6.286 22.754 1.00 94.88 95 SER A N 1
ATOM 702 C CA . SER A 1 95 ? -21.248 -7.102 22.814 1.00 94.88 95 SER A CA 1
ATOM 703 C C . SER A 1 95 ? -21.156 -8.296 21.852 1.00 94.88 95 SER A C 1
ATOM 705 O O . SER A 1 95 ? -20.526 -8.210 20.791 1.00 94.88 95 SER A O 1
ATOM 707 N N . PRO A 1 96 ? -21.834 -9.419 22.160 1.00 96.06 96 PRO A N 1
ATOM 708 C CA . PRO A 1 96 ? -21.894 -10.564 21.251 1.00 96.06 96 PRO A CA 1
ATOM 709 C C . PRO A 1 96 ? -22.442 -10.200 19.864 1.00 96.06 96 PRO A C 1
ATOM 711 O O . PRO A 1 96 ? -21.999 -10.755 18.860 1.00 96.06 96 PRO A O 1
ATOM 714 N N . THR A 1 97 ? -23.373 -9.244 19.803 1.00 96.25 97 THR A N 1
ATOM 715 C CA . THR A 1 97 ? -23.953 -8.749 18.549 1.00 96.25 97 THR A CA 1
ATOM 716 C C . THR A 1 97 ? -22.915 -8.017 17.702 1.00 96.25 97 THR A C 1
ATOM 718 O O . THR A 1 97 ? -22.825 -8.282 16.506 1.00 96.25 97 THR A O 1
ATOM 721 N N . ALA A 1 98 ? -22.083 -7.159 18.303 1.00 95.56 98 ALA A N 1
ATOM 722 C CA . ALA A 1 98 ? -21.017 -6.466 17.580 1.00 95.56 98 ALA A CA 1
ATOM 723 C C . ALA A 1 98 ? -19.956 -7.439 17.043 1.00 95.56 98 ALA A C 1
ATOM 725 O O . ALA A 1 98 ? -19.506 -7.287 15.910 1.00 95.56 98 ALA A O 1
ATOM 726 N N . ILE A 1 99 ? -19.601 -8.479 17.810 1.00 96.44 99 ILE A N 1
ATOM 727 C CA . ILE A 1 99 ? -18.698 -9.545 17.342 1.00 96.44 99 ILE A CA 1
ATOM 728 C C . ILE A 1 99 ? -19.305 -10.278 16.136 1.00 96.44 99 ILE A C 1
ATOM 730 O O . ILE A 1 99 ? -18.610 -10.538 15.153 1.00 96.44 99 ILE A O 1
ATOM 734 N N . ALA A 1 100 ? -20.597 -10.617 16.196 1.00 95.38 100 ALA A N 1
ATOM 735 C CA . ALA A 1 100 ? -21.286 -11.295 15.102 1.00 95.38 100 ALA A CA 1
ATOM 736 C C . ALA A 1 100 ? -21.331 -10.434 13.827 1.00 95.38 100 ALA A C 1
ATOM 738 O O . ALA A 1 100 ? -21.019 -10.939 12.749 1.00 95.38 100 ALA A O 1
ATOM 739 N N . GLU A 1 101 ? -21.648 -9.140 13.945 1.00 95.56 101 GLU A N 1
ATOM 740 C CA . GLU A 1 101 ? -21.639 -8.219 12.801 1.00 95.56 101 GLU A CA 1
ATOM 741 C C . GLU A 1 101 ? -20.237 -8.007 12.232 1.00 95.56 101 GLU A C 1
ATOM 743 O O . GLU A 1 101 ? -20.058 -8.055 11.018 1.00 95.56 101 GLU A O 1
ATOM 748 N N . ALA A 1 102 ? -19.221 -7.848 13.079 1.00 95.56 102 ALA A N 1
ATOM 749 C CA . ALA A 1 102 ? -17.852 -7.677 12.606 1.00 95.56 102 ALA A CA 1
ATOM 750 C C . ALA A 1 102 ? -17.360 -8.898 11.821 1.00 95.56 102 ALA A C 1
ATOM 752 O O . ALA A 1 102 ? -16.740 -8.742 10.773 1.00 95.56 102 ALA A O 1
ATOM 753 N N . ASN A 1 103 ? -17.700 -10.113 12.262 1.00 94.81 103 ASN A N 1
ATOM 754 C CA . ASN A 1 103 ? -17.409 -11.318 11.488 1.00 94.81 103 ASN A CA 1
ATOM 755 C C . ASN A 1 103 ? -18.182 -11.355 10.160 1.00 94.81 103 ASN A C 1
ATOM 757 O O . ASN A 1 103 ? -17.612 -11.753 9.149 1.00 94.81 103 ASN A O 1
ATOM 761 N N . ALA A 1 104 ? -19.443 -10.910 10.135 1.00 94.00 104 ALA A N 1
ATOM 762 C CA . ALA A 1 104 ? -20.232 -10.846 8.903 1.00 94.00 104 ALA A CA 1
ATOM 763 C C . ALA A 1 104 ? -19.651 -9.851 7.880 1.00 94.00 104 ALA A C 1
ATOM 765 O O . ALA A 1 104 ? -19.652 -10.134 6.683 1.00 94.00 104 ALA A O 1
ATOM 766 N N . TYR A 1 105 ? -19.111 -8.722 8.346 1.00 93.44 105 TYR A N 1
ATOM 767 C CA . TYR A 1 105 ? -18.466 -7.711 7.501 1.00 93.44 105 TYR A CA 1
ATOM 768 C C . TYR A 1 105 ? -16.976 -7.961 7.251 1.00 93.44 105 TYR A C 1
ATOM 770 O O . TYR A 1 105 ? -16.340 -7.187 6.541 1.00 93.44 105 TYR A O 1
ATOM 778 N N . ASN A 1 106 ? -16.403 -9.033 7.807 1.00 93.19 106 ASN A N 1
ATOM 779 C CA . ASN A 1 106 ? -14.961 -9.279 7.800 1.00 93.19 106 ASN A CA 1
ATOM 780 C C . ASN A 1 106 ? -14.135 -8.098 8.360 1.00 93.19 106 ASN A C 1
ATOM 782 O O . ASN A 1 106 ? -13.051 -7.791 7.863 1.00 93.19 106 ASN A O 1
ATOM 786 N N . MET A 1 107 ? -14.654 -7.436 9.393 1.00 95.12 107 MET A N 1
ATOM 787 C CA . MET A 1 107 ? -14.023 -6.316 10.086 1.00 95.12 107 MET A CA 1
ATOM 788 C C . MET A 1 107 ? -13.194 -6.833 11.271 1.00 95.12 107 MET A C 1
ATOM 790 O O . MET A 1 107 ? -13.771 -7.391 12.213 1.00 95.12 107 MET A O 1
ATOM 794 N N . PRO A 1 108 ? -11.861 -6.651 11.282 1.00 96.62 108 PRO A N 1
ATOM 795 C CA . PRO A 1 108 ? -11.049 -6.973 12.445 1.00 96.62 108 PRO A CA 1
ATOM 796 C C . PRO A 1 108 ? -11.495 -6.182 13.672 1.00 96.62 108 PRO A C 1
ATOM 798 O O . PRO A 1 108 ? -11.595 -4.953 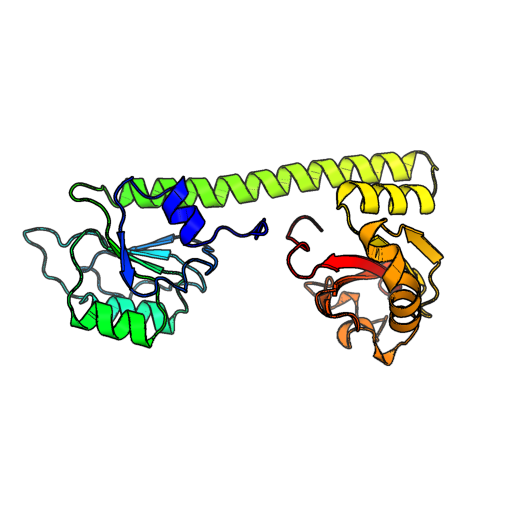13.636 1.00 96.62 108 PRO A O 1
ATOM 801 N N . MET A 1 109 ? -11.712 -6.887 14.780 1.00 96.69 109 MET A N 1
ATOM 802 C CA . MET A 1 109 ? -12.025 -6.264 16.060 1.00 96.69 109 MET A CA 1
ATOM 803 C C . MET A 1 109 ? -11.000 -6.669 17.110 1.00 96.69 109 MET A C 1
ATOM 805 O O . MET A 1 109 ? -10.748 -7.859 17.323 1.00 96.69 109 MET A O 1
ATOM 809 N N . LEU A 1 110 ? -10.417 -5.677 17.777 1.00 96.88 110 LEU A N 1
ATOM 810 C CA . LEU A 1 110 ? -9.400 -5.867 18.802 1.00 96.88 110 LEU A CA 1
ATOM 811 C C . LEU A 1 110 ? -9.849 -5.251 20.124 1.00 96.88 110 LEU A C 1
ATOM 813 O O . LEU A 1 110 ? -10.480 -4.200 20.151 1.00 96.88 110 LEU A O 1
ATOM 817 N N . VAL A 1 111 ? -9.487 -5.892 21.231 1.00 96.44 111 VAL A N 1
ATOM 818 C CA . VAL A 1 111 ? -9.782 -5.417 22.586 1.00 96.44 111 VAL A CA 1
ATOM 819 C C . VAL A 1 111 ? -8.477 -5.153 23.314 1.00 96.44 111 VAL A C 1
ATOM 821 O O . VAL A 1 111 ? -7.638 -6.050 23.455 1.00 96.44 111 VAL A O 1
ATOM 824 N N . LEU A 1 112 ? -8.317 -3.914 23.770 1.00 96.19 112 LEU A N 1
ATOM 825 C CA . LEU A 1 112 ? -7.172 -3.470 24.552 1.00 96.19 112 LEU A CA 1
ATOM 826 C C . LEU A 1 112 ? -7.214 -4.074 25.966 1.00 96.19 112 LEU A C 1
ATOM 828 O O . LEU A 1 112 ? -8.289 -4.357 26.496 1.00 96.19 112 LEU A O 1
ATOM 832 N N . PRO A 1 113 ? -6.059 -4.263 26.625 1.00 94.75 113 PRO A N 1
ATOM 833 C CA . PRO A 1 113 ? -6.046 -4.640 28.030 1.00 94.75 113 PRO A CA 1
ATOM 834 C C . PRO A 1 113 ? -6.602 -3.506 28.906 1.00 94.75 113 PRO A C 1
ATOM 836 O O . PRO A 1 113 ? -6.430 -2.320 28.602 1.00 94.75 113 PRO A O 1
ATOM 839 N N . ASN A 1 114 ? -7.224 -3.874 30.028 1.00 88.81 114 ASN A N 1
ATOM 840 C CA . ASN A 1 114 ? -7.798 -2.923 30.982 1.00 88.81 114 ASN A CA 1
ATOM 841 C C . ASN A 1 114 ? -6.768 -1.867 31.419 1.00 88.81 114 ASN A C 1
ATOM 843 O O . ASN A 1 114 ? -5.607 -2.179 31.683 1.00 88.81 114 ASN A O 1
ATOM 847 N N . GLY A 1 115 ? -7.207 -0.610 31.530 1.00 85.62 115 GLY A N 1
ATOM 848 C CA . GLY A 1 115 ? -6.343 0.513 31.916 1.00 85.62 115 GLY A CA 1
ATOM 849 C C . GLY A 1 115 ? -5.518 1.113 30.771 1.00 85.62 115 GLY A C 1
ATOM 850 O O . GLY A 1 115 ? -4.764 2.064 30.999 1.00 85.62 115 GLY A O 1
ATOM 851 N N . SER A 1 116 ? -5.675 0.615 29.540 1.00 92.94 116 SER A N 1
ATOM 852 C CA . SER A 1 116 ? -5.086 1.233 28.349 1.00 92.94 116 SER A CA 1
ATOM 853 C C . SER A 1 116 ? -5.616 2.651 28.141 1.00 92.94 116 SER A C 1
ATOM 855 O O . SER A 1 116 ? -6.820 2.897 28.141 1.00 92.94 116 SER A O 1
ATOM 857 N N . ARG A 1 117 ? -4.710 3.611 27.936 1.00 92.44 117 ARG A N 1
ATOM 858 C CA . ARG A 1 117 ? -5.078 5.006 27.656 1.00 92.44 117 ARG A CA 1
ATOM 859 C C . ARG A 1 117 ? -5.190 5.212 26.153 1.00 92.44 117 ARG A C 1
ATOM 861 O O . ARG A 1 117 ? -4.166 5.245 25.475 1.00 92.44 117 ARG A O 1
ATOM 868 N N . ILE A 1 118 ? -6.407 5.429 25.653 1.00 92.06 118 ILE A N 1
ATOM 869 C CA . ILE A 1 118 ? -6.688 5.499 24.208 1.00 92.06 118 ILE A CA 1
ATOM 870 C C . ILE A 1 118 ? -5.815 6.524 23.465 1.00 92.06 118 ILE A C 1
ATOM 872 O O . ILE A 1 118 ? -5.301 6.227 22.397 1.00 92.06 118 ILE A O 1
ATOM 876 N N . ARG A 1 119 ? -5.527 7.682 24.078 1.00 92.06 119 ARG A N 1
ATOM 877 C CA . ARG A 1 119 ? -4.652 8.714 23.488 1.00 92.06 119 ARG A CA 1
ATOM 878 C C . ARG A 1 119 ? -3.185 8.289 23.367 1.00 92.06 119 ARG A C 1
ATOM 880 O O . ARG A 1 119 ? -2.475 8.770 22.493 1.00 92.06 119 ARG A O 1
ATOM 887 N N . LEU A 1 120 ? -2.700 7.423 24.262 1.00 94.62 120 LEU A N 1
ATOM 888 C CA . LEU A 1 120 ? -1.346 6.870 24.142 1.00 94.62 120 LEU A CA 1
ATOM 889 C C . LEU A 1 120 ? -1.288 5.817 23.037 1.00 94.62 120 LEU A C 1
ATOM 891 O O . LEU A 1 120 ? -0.297 5.768 22.317 1.00 94.62 120 LEU A O 1
ATOM 895 N N . VAL A 1 121 ? -2.352 5.023 22.896 1.00 96.12 121 VAL A N 1
ATOM 896 C CA . VAL A 1 121 ? -2.500 4.056 21.802 1.00 96.12 121 VAL A CA 1
ATOM 897 C C . VAL A 1 121 ? -2.537 4.785 20.459 1.00 96.12 121 VAL A C 1
ATOM 899 O O . VAL A 1 121 ? -1.723 4.487 19.597 1.00 96.12 121 VAL A O 1
ATOM 902 N N . GLU A 1 122 ? -3.383 5.808 20.322 1.00 95.69 122 GLU A N 1
ATOM 903 C CA . GLU A 1 122 ? -3.438 6.685 19.143 1.00 95.69 122 GLU A CA 1
ATOM 904 C C . GLU A 1 122 ? -2.052 7.228 18.785 1.00 95.69 122 GLU A C 1
ATOM 906 O O . GLU A 1 122 ? -1.580 7.042 17.665 1.00 95.69 122 GLU A O 1
ATOM 911 N N . LYS A 1 123 ? -1.354 7.827 19.759 1.00 95.88 123 LYS A N 1
ATOM 912 C CA . LYS A 1 123 ? -0.004 8.358 19.548 1.00 95.88 123 LYS A CA 1
ATOM 913 C C . LYS A 1 123 ? 0.974 7.283 19.065 1.00 95.88 123 LYS A C 1
ATOM 915 O O . LYS A 1 123 ? 1.776 7.572 18.185 1.00 95.88 123 LYS A O 1
ATOM 920 N N . ALA A 1 124 ? 0.927 6.074 19.626 1.00 95.56 124 ALA A N 1
ATOM 921 C CA . ALA A 1 124 ? 1.809 4.980 19.224 1.00 95.56 124 ALA A CA 1
ATOM 922 C C . ALA A 1 124 ? 1.552 4.532 17.775 1.00 95.56 124 ALA A C 1
ATOM 924 O O . ALA A 1 124 ? 2.505 4.332 17.025 1.00 95.56 124 ALA A O 1
ATOM 925 N N . ILE A 1 125 ? 0.282 4.440 17.363 1.00 95.94 125 ILE A N 1
ATOM 926 C CA . ILE A 1 125 ? -0.093 4.101 15.983 1.00 95.94 125 ILE A CA 1
ATOM 927 C C . ILE A 1 125 ? 0.355 5.205 15.021 1.00 95.94 125 ILE A C 1
ATOM 929 O O . ILE A 1 125 ? 1.015 4.915 14.026 1.00 95.94 125 ILE A O 1
ATOM 933 N N . VAL A 1 126 ? 0.068 6.474 15.337 1.00 94.00 126 VAL A N 1
ATOM 934 C CA . VAL A 1 126 ? 0.501 7.618 14.517 1.00 94.00 126 VAL A CA 1
ATOM 935 C C . VAL A 1 126 ? 2.023 7.643 14.378 1.00 94.00 126 VAL A C 1
ATOM 937 O O . VAL A 1 126 ? 2.523 7.830 13.273 1.00 94.00 126 VAL A O 1
ATOM 940 N N . SER A 1 127 ? 2.771 7.415 15.462 1.00 92.38 127 SER A N 1
ATOM 941 C CA . SER A 1 127 ? 4.235 7.334 15.407 1.00 92.38 127 SER A CA 1
ATOM 942 C C . SER A 1 127 ? 4.715 6.220 14.478 1.00 92.38 127 SER A C 1
ATOM 944 O O . SER A 1 127 ? 5.550 6.493 13.624 1.00 92.38 127 SER A O 1
ATOM 946 N N . LEU A 1 128 ? 4.148 5.011 14.569 1.00 92.25 128 LEU A N 1
ATOM 947 C CA . LEU A 1 128 ? 4.499 3.898 13.679 1.00 92.25 128 LEU A CA 1
ATOM 948 C C . LEU A 1 128 ? 4.282 4.255 12.197 1.00 92.25 128 LEU A C 1
ATOM 950 O O . LEU A 1 128 ? 5.170 4.040 11.370 1.00 92.25 128 LEU A O 1
ATOM 954 N N . LEU A 1 129 ? 3.121 4.830 11.868 1.00 89.81 129 LEU A N 1
ATOM 955 C CA . LEU A 1 129 ? 2.762 5.200 10.495 1.00 89.81 129 LEU A CA 1
ATOM 956 C C . LEU A 1 129 ? 3.652 6.331 9.950 1.00 89.81 129 LEU A C 1
ATOM 958 O O . LEU A 1 129 ? 4.166 6.246 8.832 1.00 89.81 129 LEU A O 1
ATOM 962 N N . VAL A 1 130 ? 3.875 7.382 10.746 1.00 88.25 130 VAL A N 1
ATOM 963 C CA . VAL A 1 130 ? 4.704 8.536 10.357 1.00 88.25 130 VAL A CA 1
ATOM 964 C C . VAL A 1 130 ? 6.176 8.146 10.224 1.00 88.25 130 VAL A C 1
ATOM 966 O O . VAL A 1 130 ? 6.826 8.545 9.256 1.00 88.25 130 VAL A O 1
ATOM 969 N N . ASP A 1 131 ? 6.707 7.345 11.150 1.00 86.62 131 ASP A N 1
ATOM 970 C CA . ASP A 1 131 ? 8.102 6.902 11.107 1.00 86.62 131 ASP A CA 1
ATOM 971 C C . ASP A 1 131 ? 8.376 6.054 9.863 1.00 86.62 131 ASP A C 1
ATOM 973 O O . ASP A 1 131 ? 9.406 6.254 9.208 1.00 86.62 131 ASP A O 1
ATOM 977 N N . ARG A 1 132 ? 7.443 5.166 9.486 1.00 81.69 132 ARG A N 1
ATOM 978 C CA . ARG A 1 132 ? 7.534 4.370 8.253 1.00 81.69 132 ARG A CA 1
ATOM 979 C C . ARG A 1 132 ? 7.583 5.265 7.016 1.00 81.69 132 ARG A C 1
ATOM 981 O O . ARG A 1 132 ? 8.503 5.126 6.210 1.00 81.69 132 ARG A O 1
ATOM 988 N N . LYS A 1 133 ? 6.670 6.235 6.905 1.00 78.19 133 LYS A N 1
ATOM 989 C CA . LYS A 1 133 ? 6.668 7.201 5.795 1.00 78.19 133 LYS A CA 1
ATOM 990 C C . LYS A 1 133 ? 7.986 7.978 5.719 1.00 78.19 133 LYS A C 1
ATOM 992 O O . LYS A 1 133 ? 8.591 8.084 4.656 1.00 78.19 133 LYS A O 1
ATOM 997 N N . GLY A 1 134 ? 8.488 8.445 6.862 1.00 81.56 134 GLY A N 1
ATOM 998 C CA . GLY A 1 134 ? 9.769 9.145 6.928 1.00 81.56 134 GLY A CA 1
ATOM 999 C C . GLY A 1 134 ? 10.970 8.269 6.543 1.00 81.56 134 GLY A C 1
ATOM 1000 O O . GLY A 1 134 ? 11.951 8.778 6.000 1.00 81.56 134 GLY A O 1
ATOM 1001 N N . GLN A 1 135 ? 10.934 6.960 6.816 1.00 83.94 135 GLN A N 1
ATOM 1002 C CA . GLN A 1 135 ? 11.971 6.023 6.367 1.00 83.94 135 GLN A CA 1
ATOM 1003 C C . GLN A 1 135 ? 11.974 5.872 4.842 1.00 83.94 135 GLN A C 1
ATOM 1005 O O . GLN A 1 135 ? 13.050 5.976 4.244 1.00 83.94 135 GLN A O 1
ATOM 1010 N N . LEU A 1 136 ? 10.798 5.701 4.230 1.00 82.25 136 LEU A N 1
ATOM 1011 C CA . LEU A 1 136 ? 10.644 5.601 2.776 1.00 82.25 136 LEU A CA 1
ATOM 1012 C C . LEU A 1 136 ? 11.146 6.869 2.074 1.00 82.25 136 LEU A C 1
ATOM 1014 O O . LEU A 1 136 ? 12.003 6.788 1.199 1.00 82.25 136 LEU A O 1
ATOM 1018 N N . GLU A 1 137 ? 10.739 8.056 2.533 1.00 83.06 137 GLU A N 1
ATOM 1019 C CA . GLU A 1 137 ? 11.183 9.333 1.950 1.00 83.06 137 GLU A CA 1
ATOM 1020 C C . GLU A 1 137 ? 12.710 9.522 2.017 1.00 83.06 137 GLU A C 1
ATOM 1022 O O . GLU A 1 137 ? 13.351 9.942 1.043 1.00 83.06 137 GLU A O 1
ATOM 1027 N N . ARG A 1 138 ? 13.333 9.181 3.157 1.00 86.44 138 ARG A N 1
ATOM 1028 C CA . ARG A 1 138 ? 14.799 9.242 3.308 1.00 86.44 138 ARG A CA 1
ATOM 1029 C C . ARG A 1 138 ? 15.496 8.274 2.362 1.00 86.44 138 ARG A C 1
ATOM 1031 O O . ARG A 1 138 ? 16.511 8.633 1.757 1.00 86.44 138 ARG A O 1
ATOM 1038 N N . ARG A 1 139 ? 14.961 7.061 2.231 1.00 86.88 139 ARG A N 1
ATOM 1039 C CA . ARG A 1 139 ? 15.517 6.030 1.360 1.00 86.88 139 ARG A CA 1
ATOM 1040 C C . ARG A 1 139 ? 15.372 6.406 -0.117 1.00 86.88 139 ARG A C 1
ATOM 1042 O O . ARG A 1 139 ? 16.372 6.350 -0.832 1.00 86.88 139 ARG A O 1
ATOM 1049 N N . GLY A 1 140 ? 14.208 6.895 -0.542 1.00 85.88 140 GLY A N 1
ATOM 1050 C CA . GLY A 1 140 ? 13.985 7.422 -1.891 1.00 85.88 140 GLY A CA 1
ATOM 1051 C C . GLY A 1 140 ? 14.932 8.581 -2.218 1.00 85.88 140 GLY A C 1
ATOM 1052 O O . GLY A 1 140 ? 15.589 8.583 -3.258 1.00 85.88 140 GLY A O 1
ATOM 1053 N N . THR A 1 141 ? 15.131 9.509 -1.274 1.00 87.81 141 THR A N 1
ATOM 1054 C CA . THR A 1 141 ? 16.108 10.603 -1.425 1.00 87.81 141 THR A CA 1
ATOM 1055 C C . THR A 1 141 ? 17.538 10.082 -1.609 1.00 87.81 141 THR A C 1
ATOM 1057 O O . THR A 1 141 ? 18.306 10.627 -2.407 1.00 87.81 141 THR A O 1
ATOM 1060 N N . GLN A 1 142 ? 17.926 9.031 -0.882 1.00 87.38 142 GLN A N 1
ATOM 1061 C CA . GLN A 1 142 ? 19.242 8.407 -1.024 1.00 87.38 142 GLN A CA 1
ATOM 1062 C C . GLN A 1 142 ? 19.414 7.750 -2.401 1.00 87.38 142 GLN A C 1
ATOM 1064 O O . GLN A 1 142 ? 20.443 7.969 -3.042 1.00 87.38 142 GLN A O 1
ATOM 1069 N N . ILE A 1 143 ? 18.415 6.992 -2.862 1.00 88.62 143 ILE A N 1
ATOM 1070 C CA . ILE A 1 143 ? 18.416 6.338 -4.179 1.00 88.62 143 ILE A CA 1
ATOM 1071 C C . ILE A 1 143 ? 18.513 7.389 -5.288 1.00 88.62 143 ILE A C 1
ATOM 1073 O O . ILE A 1 143 ? 19.406 7.312 -6.131 1.00 88.62 143 ILE A O 1
ATOM 1077 N N . TYR A 1 144 ? 17.684 8.434 -5.232 1.00 87.31 144 TYR A N 1
ATOM 1078 C CA . TYR A 1 144 ? 17.713 9.534 -6.196 1.00 87.31 144 TYR A CA 1
ATOM 1079 C C . TYR A 1 144 ? 19.103 10.182 -6.301 1.00 87.31 144 TYR A C 1
ATOM 1081 O O . TYR A 1 144 ? 19.620 10.395 -7.402 1.00 87.31 144 TYR A O 1
ATOM 1089 N N . ARG A 1 145 ? 19.757 10.449 -5.160 1.00 89.50 145 ARG A N 1
ATOM 1090 C CA . ARG A 1 145 ? 21.122 11.005 -5.130 1.00 89.50 145 ARG A CA 1
ATOM 1091 C C . ARG A 1 145 ? 22.143 10.065 -5.770 1.00 89.50 145 ARG A C 1
ATOM 1093 O O . ARG A 1 145 ? 22.979 10.529 -6.543 1.00 89.50 145 ARG A O 1
ATOM 1100 N N . GLN A 1 146 ? 22.071 8.765 -5.478 1.00 88.00 146 GLN A N 1
ATOM 1101 C CA . GLN A 1 146 ? 22.976 7.766 -6.054 1.00 88.00 146 GLN A CA 1
ATOM 1102 C C . GLN A 1 146 ? 22.809 7.661 -7.575 1.00 88.00 146 GLN A C 1
ATOM 1104 O O . GLN A 1 146 ? 23.797 7.734 -8.305 1.00 88.00 146 GLN A O 1
ATOM 1109 N N . LEU A 1 147 ? 21.569 7.570 -8.060 1.00 88.25 147 LEU A N 1
ATOM 1110 C CA . LEU A 1 147 ? 21.263 7.499 -9.490 1.00 88.25 147 LEU A CA 1
ATOM 1111 C C . LEU A 1 147 ? 21.694 8.776 -10.232 1.00 88.25 147 LEU A C 1
ATOM 1113 O O . LEU A 1 147 ? 22.291 8.700 -11.307 1.00 88.25 147 LEU A O 1
ATOM 1117 N N . THR A 1 148 ? 21.488 9.950 -9.624 1.00 86.94 148 THR A N 1
ATOM 1118 C CA . THR A 1 148 ? 21.958 11.235 -10.170 1.00 86.94 148 THR A CA 1
ATOM 1119 C C . THR A 1 148 ? 23.482 11.249 -10.311 1.00 86.94 148 THR A C 1
ATOM 1121 O O . THR A 1 148 ? 24.007 11.623 -11.361 1.00 86.94 148 THR A O 1
ATOM 1124 N N . GLN A 1 149 ? 24.207 10.788 -9.289 1.00 86.88 149 GLN A N 1
ATOM 1125 C CA . GLN A 1 149 ? 25.666 10.717 -9.314 1.00 86.88 149 GLN A CA 1
ATOM 1126 C C . GLN A 1 149 ? 26.181 9.790 -10.426 1.00 86.88 149 GLN A C 1
ATOM 1128 O O . GLN A 1 149 ? 27.089 10.189 -11.155 1.00 86.88 149 GLN A O 1
ATOM 1133 N N . ILE A 1 150 ? 25.577 8.610 -10.605 1.00 85.75 150 ILE A N 1
ATOM 1134 C CA . ILE A 1 150 ? 25.908 7.674 -11.697 1.00 85.75 150 ILE A CA 1
ATOM 1135 C C . ILE A 1 150 ? 25.678 8.337 -13.059 1.00 85.75 150 ILE A C 1
ATOM 1137 O O . ILE A 1 150 ? 26.572 8.350 -13.906 1.00 85.75 150 ILE A O 1
ATOM 1141 N N . SER A 1 151 ? 24.520 8.980 -13.247 1.00 82.44 151 SER A N 1
ATOM 1142 C CA . SER A 1 151 ? 24.200 9.660 -14.508 1.00 82.44 151 SER A CA 1
ATOM 1143 C C . SER A 1 151 ? 25.212 10.762 -14.861 1.00 82.44 151 SER A C 1
ATOM 1145 O O . SER A 1 151 ? 25.569 10.924 -16.026 1.00 82.44 151 SER A O 1
ATOM 1147 N N . SER A 1 152 ? 25.739 11.474 -13.855 1.00 82.19 152 SER A N 1
ATOM 1148 C CA . SER A 1 152 ? 26.690 12.578 -14.046 1.00 82.19 152 SER A CA 1
ATOM 1149 C C . SER A 1 152 ? 28.104 12.139 -14.432 1.00 82.19 152 SER A C 1
ATOM 1151 O O . SER A 1 152 ? 28.872 12.940 -14.961 1.00 82.19 152 SER A O 1
ATOM 1153 N N . ARG A 1 153 ? 28.468 10.876 -14.180 1.00 79.81 153 ARG A N 1
ATOM 1154 C CA . ARG A 1 153 ? 29.829 10.365 -14.406 1.00 79.81 153 ARG A CA 1
ATOM 1155 C C . ARG A 1 153 ? 30.078 9.896 -15.842 1.00 79.81 153 ARG A C 1
ATOM 1157 O O . ARG A 1 153 ? 31.126 9.323 -16.113 1.00 79.81 153 ARG A O 1
ATOM 1164 N N . ASN A 1 154 ? 29.142 10.148 -16.765 1.00 62.78 154 ASN A N 1
ATOM 1165 C CA . ASN A 1 154 ? 29.153 9.617 -18.135 1.00 62.78 154 ASN A CA 1
ATOM 1166 C C . ASN A 1 154 ? 29.248 8.075 -18.200 1.00 62.78 154 ASN A C 1
ATOM 1168 O O . ASN A 1 154 ? 29.617 7.528 -19.235 1.00 62.78 154 ASN A O 1
ATOM 1172 N N . GLU A 1 155 ? 28.861 7.361 -17.134 1.00 66.75 155 GLU A N 1
ATOM 1173 C CA . GLU A 1 155 ? 28.860 5.885 -17.070 1.00 66.75 155 GLU A CA 1
ATOM 1174 C C . GLU A 1 155 ? 27.775 5.253 -17.978 1.00 66.75 155 GLU A C 1
ATOM 1176 O O . GLU A 1 155 ? 27.736 4.043 -18.191 1.00 66.75 155 GLU A O 1
ATOM 1181 N N . GLY A 1 156 ? 26.940 6.090 -18.605 1.00 81.62 156 GLY A N 1
ATOM 1182 C CA . GLY A 1 156 ? 25.964 5.696 -19.615 1.00 81.62 156 GLY A CA 1
ATOM 1183 C C . GLY A 1 156 ? 24.681 5.100 -19.029 1.00 81.62 156 GLY A C 1
ATOM 1184 O O . GLY A 1 156 ? 24.588 4.755 -17.854 1.00 81.62 156 GLY A O 1
ATOM 1185 N N . MET A 1 157 ? 23.653 4.979 -19.873 1.00 86.81 157 MET A N 1
ATOM 1186 C CA . MET A 1 157 ? 22.338 4.460 -19.470 1.00 86.81 157 MET A CA 1
ATOM 1187 C C . MET A 1 157 ? 22.410 3.007 -18.972 1.00 86.81 157 MET A C 1
ATOM 1189 O O . MET A 1 157 ? 21.669 2.630 -18.075 1.00 86.81 157 MET A O 1
ATOM 1193 N N . ALA A 1 158 ? 23.323 2.196 -19.511 1.00 89.00 158 ALA A N 1
ATOM 1194 C CA . ALA A 1 158 ? 23.474 0.799 -19.108 1.00 89.00 158 ALA A CA 1
ATOM 1195 C C . ALA A 1 158 ? 23.838 0.647 -17.618 1.00 89.00 158 ALA A C 1
ATOM 1197 O O . ALA A 1 158 ? 23.239 -0.182 -16.933 1.00 89.00 158 ALA A O 1
ATOM 1198 N N . GLU A 1 159 ? 24.754 1.474 -17.101 1.00 90.62 159 GLU A N 1
ATOM 1199 C CA . GLU A 1 159 ? 25.132 1.426 -15.684 1.00 90.62 159 GLU A CA 1
ATOM 1200 C C . GLU A 1 159 ? 23.999 1.926 -14.786 1.00 90.62 159 GLU A C 1
ATOM 1202 O O . GLU A 1 159 ? 23.741 1.334 -13.742 1.00 90.62 159 GLU A O 1
ATOM 1207 N N . LEU A 1 160 ? 23.256 2.952 -15.220 1.00 91.62 160 LEU A N 1
ATOM 1208 C CA . LEU A 1 160 ? 22.078 3.429 -14.495 1.00 91.62 160 LEU A CA 1
ATOM 1209 C C . LEU A 1 160 ? 21.031 2.316 -14.333 1.00 91.62 160 LEU A C 1
ATOM 1211 O O . LEU A 1 160 ? 20.532 2.100 -13.232 1.00 91.62 160 LEU A O 1
ATOM 1215 N N . ILE A 1 161 ? 20.742 1.580 -15.409 1.00 94.00 161 ILE A N 1
ATOM 1216 C CA . ILE A 1 161 ? 19.786 0.465 -15.389 1.00 94.00 161 ILE A CA 1
ATOM 1217 C C . ILE A 1 161 ? 20.291 -0.694 -14.528 1.00 94.00 161 ILE A C 1
ATOM 1219 O O . ILE A 1 161 ? 19.511 -1.262 -13.764 1.00 94.00 161 ILE A O 1
ATOM 1223 N N . SER A 1 162 ? 21.588 -1.010 -14.575 1.00 92.62 162 SER A N 1
ATOM 1224 C CA . SER A 1 162 ? 22.163 -2.015 -13.676 1.00 92.62 162 SER A CA 1
ATOM 1225 C C . SER A 1 162 ? 22.110 -1.575 -12.210 1.00 92.62 162 SER A C 1
ATOM 1227 O O . SER A 1 162 ? 21.794 -2.376 -11.334 1.00 92.62 162 SER A O 1
ATOM 1229 N N . ALA A 1 163 ? 22.366 -0.299 -11.922 1.00 91.69 163 ALA A N 1
ATOM 1230 C CA . ALA A 1 163 ? 22.284 0.244 -10.575 1.00 91.69 163 ALA A CA 1
ATOM 1231 C C . ALA A 1 163 ? 20.853 0.239 -10.031 1.00 91.69 163 ALA A C 1
ATOM 1233 O O . ALA A 1 163 ? 20.665 -0.176 -8.891 1.00 91.69 163 ALA A O 1
ATOM 1234 N N . MET A 1 164 ? 19.859 0.631 -10.837 1.00 92.62 164 MET A N 1
ATOM 1235 C CA . MET A 1 164 ? 18.442 0.514 -10.475 1.00 92.62 164 MET A CA 1
ATOM 1236 C C . MET A 1 164 ? 18.101 -0.932 -10.128 1.00 92.62 164 MET A C 1
ATOM 1238 O O . MET A 1 164 ? 17.635 -1.188 -9.025 1.00 92.62 164 MET A O 1
ATOM 1242 N N . ALA A 1 165 ? 18.447 -1.877 -11.007 1.00 93.69 165 ALA A N 1
ATOM 1243 C CA . ALA A 1 165 ? 18.191 -3.293 -10.779 1.00 93.69 165 ALA A CA 1
ATOM 1244 C C . ALA A 1 165 ? 18.825 -3.796 -9.469 1.00 93.69 165 ALA A C 1
ATOM 1246 O O . ALA A 1 165 ? 18.186 -4.517 -8.707 1.00 93.69 165 ALA A O 1
ATOM 1247 N N . ARG A 1 166 ? 20.068 -3.395 -9.163 1.00 91.12 166 ARG A N 1
ATOM 1248 C CA . ARG A 1 166 ? 20.745 -3.756 -7.902 1.00 91.12 166 ARG A CA 1
ATOM 1249 C C . ARG A 1 166 ? 20.104 -3.117 -6.668 1.00 91.12 166 ARG A C 1
ATOM 1251 O O . ARG A 1 166 ? 20.107 -3.741 -5.613 1.00 91.12 166 ARG A O 1
ATOM 1258 N N . LEU A 1 167 ? 19.615 -1.881 -6.773 1.00 88.94 167 LEU A N 1
ATOM 1259 C CA . LEU A 1 167 ? 19.018 -1.155 -5.648 1.00 88.94 167 LEU A CA 1
ATOM 1260 C C . LEU A 1 167 ? 17.632 -1.688 -5.278 1.00 88.94 167 LEU A C 1
ATOM 1262 O O . LEU A 1 167 ? 17.322 -1.721 -4.089 1.00 88.94 167 LEU A O 1
ATOM 1266 N N . THR A 1 168 ? 16.851 -2.114 -6.272 1.00 89.56 168 THR A N 1
ATOM 1267 C CA . THR A 1 168 ? 15.495 -2.663 -6.099 1.00 89.56 168 THR A CA 1
ATOM 1268 C C . THR A 1 168 ? 15.477 -4.186 -5.953 1.00 89.56 168 THR A C 1
ATOM 1270 O O . THR A 1 168 ? 14.479 -4.774 -5.547 1.00 89.56 168 THR A O 1
ATOM 1273 N N . ASN A 1 169 ? 16.582 -4.863 -6.294 1.00 91.56 169 ASN A N 1
ATOM 1274 C CA . ASN A 1 169 ? 16.638 -6.321 -6.449 1.00 91.56 169 ASN A CA 1
ATOM 1275 C C . ASN A 1 169 ? 15.597 -6.860 -7.460 1.00 91.56 169 ASN A C 1
ATOM 1277 O O . ASN A 1 169 ? 15.182 -8.020 -7.403 1.00 91.56 169 ASN A O 1
ATOM 1281 N N . LYS A 1 170 ? 15.189 -6.011 -8.412 1.00 95.19 170 LYS A N 1
ATOM 1282 C CA . LYS A 1 170 ? 14.238 -6.307 -9.489 1.00 95.19 170 LYS A CA 1
ATOM 1283 C C . LYS A 1 170 ? 14.925 -6.233 -10.849 1.00 95.19 170 LYS A C 1
ATOM 1285 O O . LYS A 1 170 ? 16.025 -5.689 -10.974 1.00 95.19 170 LYS A O 1
ATOM 1290 N N . SER A 1 171 ? 14.295 -6.792 -11.882 1.00 96.88 171 SER A N 1
ATOM 1291 C CA . SER A 1 171 ? 14.786 -6.600 -13.253 1.00 96.88 171 SER A CA 1
ATOM 1292 C C . SER A 1 171 ? 14.308 -5.264 -13.797 1.00 96.88 171 SER A C 1
ATOM 1294 O O . SER A 1 171 ? 13.180 -4.864 -13.534 1.00 96.88 171 SER A O 1
ATOM 1296 N N . VAL A 1 172 ? 15.130 -4.589 -14.592 1.00 97.44 172 VAL A N 1
ATOM 1297 C CA . VAL A 1 172 ? 14.793 -3.273 -15.152 1.00 97.44 172 VAL A CA 1
ATOM 1298 C C . VAL A 1 172 ? 14.941 -3.300 -16.667 1.00 97.44 172 VAL A C 1
ATOM 1300 O O . VAL A 1 172 ? 15.930 -3.819 -17.184 1.00 97.44 172 VAL A O 1
ATOM 1303 N N . VAL A 1 173 ? 13.969 -2.741 -17.386 1.00 97.88 173 VAL A N 1
ATOM 1304 C CA . VAL A 1 173 ? 13.928 -2.675 -18.854 1.00 97.88 173 VAL A CA 1
ATOM 1305 C C . VAL A 1 173 ? 13.626 -1.253 -19.304 1.00 97.88 173 VAL A C 1
ATOM 1307 O O . VAL A 1 173 ? 12.698 -0.621 -18.810 1.00 97.88 173 VAL A O 1
ATOM 1310 N N . VAL A 1 174 ? 14.368 -0.770 -20.297 1.00 97.88 174 VAL A N 1
ATOM 1311 C CA . VAL A 1 174 ? 14.075 0.474 -21.014 1.00 97.88 174 VAL A CA 1
ATOM 1312 C C . VAL A 1 174 ? 13.701 0.147 -22.443 1.00 97.88 174 VAL A C 1
ATOM 1314 O O . VAL A 1 174 ? 14.459 -0.506 -23.164 1.00 97.88 174 VAL A O 1
ATOM 1317 N N . GLN A 1 175 ? 12.556 0.658 -22.874 1.00 97.69 175 GLN A N 1
ATOM 1318 C CA . GLN A 1 175 ? 12.051 0.521 -24.230 1.00 97.69 175 GLN A CA 1
ATOM 1319 C C . GLN A 1 175 ? 11.978 1.874 -24.932 1.00 97.69 175 GLN A C 1
ATOM 1321 O O . GLN A 1 175 ? 11.749 2.896 -24.292 1.00 97.69 175 GLN A O 1
ATOM 1326 N N . ASP A 1 176 ? 12.110 1.884 -26.257 1.00 96.94 176 ASP A N 1
ATOM 1327 C CA . ASP A 1 176 ? 11.775 3.050 -27.078 1.00 96.94 176 ASP A CA 1
ATOM 1328 C C . ASP A 1 176 ? 10.257 3.158 -27.345 1.00 96.94 176 ASP A C 1
ATOM 1330 O O . ASP A 1 176 ? 9.456 2.298 -26.972 1.00 96.94 176 ASP A O 1
ATOM 1334 N N . LYS A 1 177 ? 9.842 4.217 -28.050 1.00 94.56 177 LYS A N 1
ATOM 1335 C CA . LYS A 1 177 ? 8.446 4.448 -28.479 1.00 94.56 177 LYS A CA 1
ATOM 1336 C C . LYS A 1 177 ? 7.853 3.361 -29.394 1.00 94.56 177 LYS A C 1
ATOM 1338 O O . LYS A 1 177 ? 6.685 3.446 -29.750 1.00 94.56 177 LYS A O 1
ATOM 1343 N N . ARG A 1 178 ? 8.667 2.419 -29.875 1.00 95.94 178 ARG A N 1
ATOM 1344 C CA . ARG A 1 178 ? 8.273 1.266 -30.700 1.00 95.94 178 ARG A CA 1
ATOM 1345 C C . ARG A 1 178 ? 8.395 -0.044 -29.915 1.00 95.94 178 ARG A C 1
ATOM 1347 O O . ARG A 1 178 ? 8.403 -1.107 -30.530 1.00 95.94 178 ARG A O 1
ATOM 1354 N N . LEU A 1 179 ? 8.519 0.039 -28.587 1.00 96.62 179 LEU A N 1
ATOM 1355 C CA . LEU A 1 179 ? 8.656 -1.090 -27.666 1.00 96.62 179 LEU A CA 1
ATOM 1356 C C . LEU A 1 179 ? 9.905 -1.949 -27.905 1.00 96.62 179 LEU A C 1
ATOM 1358 O O . LEU A 1 179 ? 9.990 -3.092 -27.449 1.00 96.62 179 LEU A O 1
ATOM 1362 N N . ARG A 1 180 ? 10.921 -1.399 -28.583 1.00 97.06 180 ARG A N 1
ATOM 1363 C CA . ARG A 1 180 ? 12.226 -2.054 -28.697 1.00 97.06 180 ARG A CA 1
ATOM 1364 C C . ARG A 1 180 ? 12.982 -1.867 -27.397 1.00 97.06 180 ARG A C 1
ATOM 1366 O O . ARG A 1 180 ? 13.177 -0.734 -26.967 1.00 97.06 180 ARG A O 1
ATOM 1373 N N . ILE A 1 181 ? 13.433 -2.970 -26.812 1.00 97.06 181 ILE A N 1
ATOM 1374 C CA . ILE A 1 181 ? 14.299 -2.952 -25.634 1.00 97.06 181 ILE A CA 1
ATOM 1375 C C . ILE A 1 181 ? 15.644 -2.336 -26.034 1.00 97.06 181 ILE A C 1
ATOM 1377 O O . ILE A 1 181 ? 16.331 -2.858 -26.911 1.00 97.06 181 ILE A O 1
ATOM 1381 N N . LEU A 1 182 ? 15.974 -1.198 -25.425 1.00 96.06 182 LEU A N 1
ATOM 1382 C CA . LEU A 1 182 ? 17.240 -0.486 -25.602 1.00 96.06 182 LEU A CA 1
ATOM 1383 C C . LEU A 1 182 ? 18.263 -0.914 -24.551 1.00 96.06 182 LEU A C 1
ATOM 1385 O O . LEU A 1 182 ? 19.441 -1.067 -24.863 1.00 96.06 182 LEU A O 1
ATOM 1389 N N . TYR A 1 183 ? 17.798 -1.099 -23.315 1.00 96.19 183 TYR A N 1
ATOM 1390 C CA . TYR A 1 183 ? 18.608 -1.510 -22.175 1.00 96.19 183 TYR A CA 1
ATOM 1391 C C . TYR A 1 183 ? 17.803 -2.456 -21.297 1.00 96.19 183 TYR A C 1
ATOM 1393 O O . TYR A 1 183 ? 16.594 -2.285 -21.136 1.00 96.19 183 TYR A O 1
ATOM 1401 N N . SER A 1 184 ? 18.483 -3.420 -20.697 1.00 96.56 184 SER A N 1
ATOM 1402 C CA . SER A 1 184 ? 17.887 -4.312 -19.716 1.00 96.56 184 SER A CA 1
ATOM 1403 C C . SER A 1 184 ? 18.929 -4.800 -18.723 1.00 96.56 184 SER A C 1
ATOM 1405 O O . SER A 1 184 ? 20.069 -5.072 -19.096 1.00 96.56 184 SER A O 1
ATOM 1407 N N . SER A 1 185 ? 18.519 -4.965 -17.473 1.00 96.62 185 SER A N 1
ATOM 1408 C CA . SER A 1 185 ? 19.277 -5.673 -16.448 1.00 96.62 185 SER A CA 1
ATOM 1409 C C . SER A 1 185 ? 18.339 -6.682 -15.796 1.00 96.62 185 SER A C 1
ATOM 1411 O O . SER A 1 185 ? 17.431 -6.299 -15.063 1.00 96.62 185 SER A O 1
ATOM 1413 N N . ALA A 1 186 ? 18.522 -7.960 -16.130 1.00 95.44 186 ALA A N 1
ATOM 1414 C CA . ALA A 1 186 ? 17.738 -9.059 -15.580 1.00 95.44 186 ALA A CA 1
ATOM 1415 C C . ALA A 1 186 ? 18.383 -9.576 -14.288 1.00 95.44 186 ALA A C 1
ATOM 1417 O O . ALA A 1 186 ? 19.595 -9.797 -14.251 1.00 95.44 186 ALA A O 1
ATOM 1418 N N . GLN A 1 187 ? 17.580 -9.794 -13.245 1.00 94.88 187 GLN A N 1
ATOM 1419 C CA . GLN A 1 187 ? 18.056 -10.445 -12.022 1.00 94.88 187 GLN A CA 1
ATOM 1420 C C . GLN A 1 187 ? 18.112 -11.966 -12.192 1.00 94.88 187 GLN A C 1
ATOM 1422 O O . GLN A 1 187 ? 17.271 -12.527 -12.905 1.00 94.88 187 GLN A O 1
ATOM 1427 N N . PRO A 1 188 ? 19.034 -12.664 -11.497 1.00 93.56 188 PRO A N 1
ATOM 1428 C CA . PRO A 1 188 ? 19.195 -14.114 -11.607 1.00 93.56 188 PRO A CA 1
ATOM 1429 C C . PRO A 1 188 ? 17.893 -14.904 -11.422 1.00 93.56 188 PRO A C 1
ATOM 1431 O O . PRO A 1 188 ? 17.654 -15.867 -12.149 1.00 93.56 188 PRO A O 1
ATOM 1434 N N . GLN A 1 189 ? 17.017 -14.469 -10.507 1.00 91.38 189 GLN A N 1
ATOM 1435 C CA . GLN A 1 189 ? 15.744 -15.143 -10.228 1.00 91.38 189 GLN A CA 1
ATOM 1436 C C . GLN A 1 189 ? 14.730 -15.113 -11.386 1.00 91.38 189 GLN A C 1
ATOM 1438 O O . GLN A 1 189 ? 13.787 -15.900 -11.377 1.00 91.38 189 GLN A O 1
ATOM 1443 N N . PHE A 1 190 ? 14.916 -14.248 -12.390 1.00 93.31 190 PHE A N 1
ATOM 1444 C CA . PHE A 1 190 ? 13.990 -14.106 -13.520 1.00 93.31 190 PHE A CA 1
ATOM 1445 C C . PHE A 1 190 ? 14.550 -14.627 -14.849 1.00 93.31 190 PHE A C 1
ATOM 1447 O O . PHE A 1 190 ? 13.843 -14.600 -15.853 1.00 93.31 190 PHE A O 1
ATOM 1454 N N . VAL A 1 191 ? 15.786 -15.143 -14.873 1.00 92.94 191 VAL A N 1
ATOM 1455 C CA . VAL A 1 191 ? 16.452 -15.614 -16.105 1.00 92.94 191 VAL A CA 1
ATOM 1456 C C . VAL A 1 191 ? 15.623 -16.675 -16.836 1.00 92.94 191 VAL A C 1
ATOM 1458 O O . VAL A 1 191 ? 15.532 -16.638 -18.059 1.00 92.94 191 VAL A O 1
ATOM 1461 N N . ALA A 1 192 ? 14.969 -17.577 -16.098 1.00 93.38 192 ALA A N 1
ATOM 1462 C CA . ALA A 1 192 ? 14.140 -18.637 -16.675 1.00 93.38 192 ALA A CA 1
ATOM 1463 C C . ALA A 1 192 ? 12.885 -18.121 -17.406 1.00 93.38 192 ALA A C 1
ATOM 1465 O O . ALA A 1 192 ? 12.400 -18.785 -18.316 1.00 93.38 192 ALA A O 1
ATOM 1466 N N . TYR A 1 193 ? 12.378 -16.944 -17.030 1.00 94.19 193 TYR A N 1
ATOM 1467 C CA . TYR A 1 193 ? 11.168 -16.337 -17.600 1.00 94.19 193 TYR A CA 1
ATOM 1468 C C . TYR A 1 193 ? 11.491 -15.226 -18.608 1.00 94.19 193 TYR A C 1
ATOM 1470 O O . TYR A 1 193 ? 10.596 -14.659 -19.231 1.00 94.19 193 TYR A O 1
ATOM 1478 N N . TRP A 1 194 ? 12.772 -14.883 -18.766 1.00 95.06 194 TRP A N 1
ATOM 1479 C CA . TRP A 1 194 ? 13.183 -13.651 -19.432 1.00 95.06 194 TRP A CA 1
ATOM 1480 C C . TRP A 1 194 ? 12.769 -13.582 -20.904 1.00 95.06 194 TRP A C 1
ATOM 1482 O O . TRP A 1 194 ? 12.342 -12.531 -21.375 1.00 95.06 194 TRP A O 1
ATOM 1492 N N . GLU A 1 195 ? 12.833 -14.703 -21.624 1.00 95.25 195 GLU A N 1
ATOM 1493 C CA . GLU A 1 195 ? 12.415 -14.758 -23.027 1.00 95.25 195 GLU A CA 1
ATOM 1494 C C . GLU A 1 195 ? 10.916 -14.451 -23.192 1.00 95.25 195 GLU A C 1
ATOM 1496 O O . GLU A 1 195 ? 10.537 -13.641 -24.040 1.00 95.25 195 GLU A O 1
ATOM 1501 N N . GLU A 1 196 ? 10.066 -15.045 -22.349 1.00 95.81 196 GLU A N 1
ATOM 1502 C CA . GLU A 1 196 ? 8.620 -14.800 -22.347 1.00 95.81 196 GLU A CA 1
ATOM 1503 C C . GLU A 1 196 ? 8.309 -13.337 -22.004 1.00 95.81 196 GLU A C 1
ATOM 1505 O O . GLU A 1 196 ? 7.508 -12.687 -22.685 1.00 95.81 196 GLU A O 1
ATOM 1510 N N . ILE A 1 197 ? 9.003 -12.791 -20.999 1.00 96.31 197 ILE A N 1
ATOM 1511 C CA . ILE A 1 197 ? 8.901 -11.384 -20.605 1.00 96.31 197 ILE A CA 1
ATOM 1512 C C . ILE A 1 197 ? 9.249 -10.482 -21.794 1.00 96.31 197 ILE A C 1
ATOM 1514 O O . ILE A 1 197 ? 8.448 -9.629 -22.169 1.00 96.31 197 ILE A O 1
ATOM 1518 N N . GLU A 1 198 ? 10.396 -10.675 -22.449 1.00 96.12 198 GLU A N 1
ATOM 1519 C CA . GLU A 1 198 ? 10.778 -9.844 -23.594 1.00 96.12 198 GLU A CA 1
ATOM 1520 C C . GLU A 1 198 ? 9.757 -9.900 -24.736 1.00 96.12 198 GLU A C 1
ATOM 1522 O O . GLU A 1 198 ? 9.443 -8.867 -25.338 1.00 96.12 198 GLU A O 1
ATOM 1527 N N . GLN A 1 199 ? 9.229 -11.086 -25.044 1.00 96.38 199 GLN A N 1
ATOM 1528 C CA . GLN A 1 199 ? 8.206 -11.250 -26.074 1.00 96.38 199 GLN A CA 1
ATOM 1529 C C . GLN A 1 199 ? 6.909 -10.520 -25.708 1.00 96.38 199 GLN A C 1
ATOM 1531 O O . GLN A 1 199 ? 6.278 -9.916 -26.582 1.00 96.38 199 GLN A O 1
ATOM 1536 N N . PHE A 1 200 ? 6.523 -10.540 -24.430 1.00 97.06 200 PHE A N 1
ATOM 1537 C CA . PHE A 1 200 ? 5.360 -9.816 -23.931 1.00 97.06 200 PHE A CA 1
ATOM 1538 C C . PHE A 1 200 ? 5.538 -8.300 -24.055 1.00 97.06 200 PHE A C 1
ATOM 1540 O O . PHE A 1 200 ? 4.663 -7.629 -24.604 1.00 97.06 200 PHE A O 1
ATOM 1547 N N . LEU A 1 201 ? 6.679 -7.761 -23.612 1.00 97.00 201 LEU A N 1
ATOM 1548 C CA . LEU A 1 201 ? 6.932 -6.316 -23.569 1.00 97.00 201 LEU A CA 1
ATOM 1549 C C . LEU A 1 201 ? 6.988 -5.670 -24.963 1.00 97.00 201 LEU A C 1
ATOM 1551 O O . LEU A 1 201 ? 6.759 -4.469 -25.092 1.00 97.00 201 LEU A O 1
ATOM 1555 N N . ARG A 1 202 ? 7.291 -6.438 -26.017 1.00 96.81 202 ARG A N 1
ATOM 1556 C CA . ARG A 1 202 ? 7.426 -5.937 -27.399 1.00 96.81 202 ARG A CA 1
ATOM 1557 C C . ARG A 1 202 ? 6.090 -5.704 -28.121 1.00 96.81 202 ARG A C 1
ATOM 1559 O O . ARG A 1 202 ? 6.106 -5.184 -29.237 1.00 96.81 202 ARG A O 1
ATOM 1566 N N . LYS A 1 203 ? 4.949 -6.084 -27.534 1.00 95.88 203 LYS A N 1
ATOM 1567 C CA . LYS A 1 203 ? 3.619 -5.958 -28.158 1.00 95.88 203 LYS A CA 1
ATOM 1568 C C . LYS A 1 203 ? 2.878 -4.727 -27.635 1.00 95.88 203 LYS A C 1
ATOM 1570 O O . LYS A 1 203 ? 2.773 -4.542 -26.429 1.00 95.88 203 LYS A O 1
ATOM 1575 N N . LEU A 1 204 ? 2.329 -3.916 -28.543 1.00 94.19 204 LEU A N 1
ATOM 1576 C CA . LEU A 1 204 ? 1.580 -2.705 -28.177 1.00 94.19 204 LEU A CA 1
ATOM 1577 C C . LEU A 1 204 ? 0.305 -3.022 -27.395 1.00 94.19 204 LEU A C 1
ATOM 1579 O O . LEU A 1 204 ? 0.025 -2.350 -26.412 1.00 94.19 204 LEU A O 1
ATOM 1583 N N . ASP A 1 205 ? -0.393 -4.092 -27.772 1.00 95.44 205 ASP A N 1
ATOM 1584 C CA . ASP A 1 205 ? -1.618 -4.541 -27.096 1.00 95.44 205 ASP A CA 1
ATOM 1585 C C . ASP A 1 205 ? -1.369 -4.965 -25.637 1.00 95.44 205 ASP A C 1
ATOM 1587 O O . ASP A 1 205 ? -2.296 -5.018 -24.835 1.00 95.44 205 ASP A O 1
ATOM 1591 N N . ASN A 1 206 ? -0.107 -5.230 -25.282 1.00 96.00 206 ASN A N 1
ATOM 1592 C CA . ASN A 1 206 ? 0.317 -5.559 -23.925 1.00 96.00 206 ASN A CA 1
ATOM 1593 C C . ASN A 1 206 ? 0.762 -4.325 -23.124 1.00 96.00 206 ASN A C 1
ATOM 1595 O O . ASN A 1 206 ? 1.166 -4.463 -21.972 1.00 96.00 206 ASN A O 1
ATOM 1599 N N . LEU A 1 207 ? 0.757 -3.123 -23.697 1.00 95.94 207 LEU A N 1
ATOM 1600 C CA . LEU A 1 207 ? 1.004 -1.887 -22.957 1.00 95.94 207 LEU A CA 1
ATOM 1601 C C . LEU A 1 207 ? -0.323 -1.389 -22.351 1.00 95.94 207 LEU A C 1
ATOM 1603 O O . LEU A 1 207 ? -1.332 -1.422 -23.062 1.00 95.94 207 LEU A O 1
ATOM 1607 N N . PRO A 1 208 ? -0.348 -0.905 -21.090 1.00 95.50 208 PRO A N 1
ATOM 1608 C CA . PRO A 1 208 ? -1.546 -0.298 -20.511 1.00 95.50 208 PRO A CA 1
ATOM 1609 C C . PRO A 1 208 ? -2.139 0.772 -21.428 1.00 95.50 208 PRO A C 1
ATOM 1611 O O . PRO A 1 208 ? -1.394 1.547 -22.034 1.00 95.50 208 PRO A O 1
ATOM 1614 N N . VAL A 1 209 ? -3.467 0.794 -21.550 1.00 94.06 209 VAL A N 1
ATOM 1615 C CA . VAL A 1 209 ? -4.199 1.623 -22.526 1.00 94.06 209 VAL A CA 1
ATOM 1616 C C . VAL A 1 209 ? -3.882 3.107 -22.338 1.00 94.06 209 VAL A C 1
ATOM 1618 O O . VAL A 1 209 ? -3.731 3.845 -23.311 1.00 94.06 209 VAL A O 1
ATOM 1621 N N . GLU A 1 210 ? -3.691 3.521 -21.090 1.00 93.38 210 GLU A N 1
ATOM 1622 C CA . GLU A 1 210 ? -3.314 4.867 -20.675 1.00 93.38 210 GLU A CA 1
ATOM 1623 C C . GLU A 1 210 ? -1.969 5.300 -21.278 1.00 93.38 210 GLU A C 1
ATOM 1625 O O . GLU A 1 210 ? -1.781 6.469 -21.606 1.00 93.38 210 GLU A O 1
ATOM 1630 N N . LEU A 1 211 ? -1.042 4.357 -21.476 1.00 94.81 211 LEU A N 1
ATOM 1631 C CA . LEU A 1 211 ? 0.311 4.617 -21.975 1.00 94.81 211 LEU A CA 1
ATOM 1632 C C . LEU A 1 211 ? 0.448 4.451 -23.496 1.00 94.81 211 LEU A C 1
ATOM 1634 O O . LEU A 1 211 ? 1.495 4.784 -24.056 1.00 94.81 211 LEU A O 1
ATOM 1638 N N . GLN A 1 212 ? -0.585 3.958 -24.187 1.00 94.44 212 GLN A N 1
ATOM 1639 C CA . GLN A 1 212 ? -0.533 3.730 -25.636 1.00 94.44 212 GLN A CA 1
ATOM 1640 C C . GLN A 1 212 ? -0.511 5.040 -26.438 1.00 94.44 212 GLN A C 1
ATOM 1642 O O . GLN A 1 212 ? 0.196 5.132 -27.449 1.00 94.44 212 GLN A O 1
ATOM 1647 N N . ASP A 1 213 ? -1.235 6.076 -25.992 1.00 94.25 213 ASP A N 1
ATOM 1648 C CA . ASP A 1 213 ? -1.186 7.394 -26.630 1.00 94.25 213 ASP A CA 1
ATOM 1649 C C . ASP A 1 213 ? -0.049 8.249 -26.067 1.00 94.25 213 ASP A C 1
ATOM 1651 O O . ASP A 1 213 ? -0.179 8.978 -25.081 1.00 94.25 213 ASP A O 1
ATOM 1655 N N . ARG A 1 214 ? 1.074 8.230 -26.784 1.00 93.69 214 ARG A N 1
ATOM 1656 C CA . ARG A 1 214 ? 2.283 8.978 -26.427 1.00 93.69 214 ARG A CA 1
ATOM 1657 C C . ARG A 1 214 ? 2.103 10.496 -26.261 1.00 93.69 214 ARG A C 1
ATOM 1659 O O . ARG A 1 214 ? 3.029 11.119 -25.751 1.00 93.69 214 ARG A O 1
ATOM 1666 N N . HIS A 1 215 ? 1.038 11.117 -26.773 1.00 93.69 215 HIS A N 1
ATOM 1667 C CA . HIS A 1 215 ? 0.821 12.565 -26.608 1.00 93.69 215 HIS A CA 1
ATOM 1668 C C . HIS A 1 215 ? -0.016 12.884 -25.370 1.00 93.69 215 HIS A C 1
ATOM 1670 O O . HIS A 1 215 ? -0.033 14.030 -24.939 1.00 93.69 215 HIS A O 1
ATOM 1676 N N . ARG A 1 216 ? -0.668 11.873 -24.789 1.00 92.56 216 ARG A N 1
ATOM 1677 C CA . ARG A 1 216 ? -1.537 12.016 -23.620 1.00 92.56 216 ARG A CA 1
ATOM 1678 C C . ARG A 1 216 ? -0.915 11.491 -22.334 1.00 92.56 216 ARG A C 1
ATOM 1680 O O . ARG A 1 216 ? -1.422 11.781 -21.262 1.00 92.56 216 ARG A O 1
ATOM 1687 N N . VAL A 1 217 ? 0.229 10.806 -22.413 1.00 90.88 217 VAL A N 1
ATOM 1688 C CA . VAL A 1 217 ? 0.941 10.295 -21.225 1.00 90.88 217 VAL A CA 1
ATOM 1689 C C . VAL A 1 217 ? 1.319 11.369 -20.199 1.00 90.88 217 VAL A C 1
ATOM 1691 O O . VAL A 1 217 ? 1.528 11.043 -19.038 1.00 90.88 217 VAL A O 1
ATOM 1694 N N . VAL A 1 218 ? 1.411 12.641 -20.606 1.00 91.31 218 VAL A N 1
ATOM 1695 C CA . VAL A 1 218 ? 1.681 13.773 -19.699 1.00 91.31 218 VAL A CA 1
ATOM 1696 C C . VAL A 1 218 ? 0.454 14.259 -18.934 1.00 91.31 218 VAL A C 1
ATOM 1698 O O . VAL A 1 218 ? 0.598 14.979 -17.955 1.00 91.31 218 VAL A O 1
ATOM 1701 N N . GLU A 1 219 ? -0.741 13.875 -19.380 1.00 91.31 219 GLU A N 1
ATOM 1702 C CA . GLU A 1 219 ? -2.014 14.198 -18.728 1.00 91.31 219 GLU A CA 1
ATOM 1703 C C . GLU A 1 219 ? -2.316 13.231 -17.569 1.00 91.31 219 GLU A C 1
ATOM 1705 O O . GLU A 1 219 ? -3.289 13.422 -16.844 1.00 91.31 219 GLU A O 1
ATOM 1710 N N . ILE A 1 220 ? -1.504 12.181 -17.397 1.00 89.44 220 ILE A N 1
ATOM 1711 C CA . ILE A 1 220 ? -1.699 11.152 -16.375 1.00 89.44 220 ILE A CA 1
ATOM 1712 C C . ILE A 1 220 ? -1.118 11.644 -15.046 1.00 89.44 220 ILE A C 1
ATOM 1714 O O . ILE A 1 220 ? 0.090 11.844 -14.933 1.00 89.44 220 ILE A O 1
ATOM 1718 N N . GLU A 1 221 ? -1.967 11.790 -14.024 1.00 81.69 221 GLU A N 1
ATOM 1719 C CA . GLU A 1 221 ? -1.545 12.240 -12.688 1.00 81.69 221 GLU A CA 1
ATOM 1720 C C . GLU A 1 221 ? -0.550 11.279 -12.026 1.00 81.69 221 GLU A C 1
ATOM 1722 O O . GLU A 1 221 ? 0.425 11.721 -11.419 1.00 81.69 221 GLU A O 1
ATOM 1727 N N . ASN A 1 222 ? -0.775 9.968 -12.165 1.00 83.62 222 ASN A N 1
ATOM 1728 C CA . ASN A 1 222 ? 0.117 8.934 -11.652 1.00 83.62 222 ASN A CA 1
ATOM 1729 C C . ASN A 1 222 ? 0.540 7.988 -12.789 1.00 83.62 222 ASN A C 1
ATOM 1731 O O . ASN A 1 222 ? -0.154 7.013 -13.081 1.00 83.62 222 ASN A O 1
ATOM 1735 N N . PRO A 1 223 ? 1.634 8.305 -13.503 1.00 87.00 223 PRO A N 1
ATOM 1736 C CA . PRO A 1 223 ? 1.988 7.630 -14.748 1.00 87.00 223 PRO A CA 1
ATOM 1737 C C . PRO A 1 223 ? 2.674 6.271 -14.535 1.00 87.00 223 PRO A C 1
ATOM 1739 O O . PRO A 1 223 ? 3.046 5.624 -15.513 1.00 87.00 223 PRO A O 1
ATOM 1742 N N . VAL A 1 224 ? 2.857 5.842 -13.281 1.00 93.94 224 VAL A N 1
ATOM 1743 C CA . VAL A 1 224 ? 3.387 4.521 -12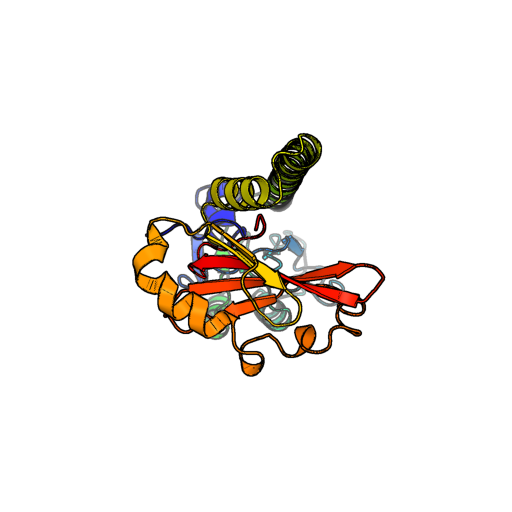.931 1.00 93.94 224 VAL A CA 1
ATOM 1744 C C . VAL A 1 224 ? 2.220 3.550 -12.784 1.00 93.94 224 VAL A C 1
ATOM 1746 O O . VAL A 1 224 ? 1.384 3.698 -11.896 1.00 93.94 224 VAL A O 1
ATOM 1749 N N . ILE A 1 225 ? 2.161 2.550 -13.661 1.00 93.88 225 ILE A N 1
ATOM 1750 C CA . ILE A 1 225 ? 1.067 1.575 -13.699 1.00 93.88 225 ILE A CA 1
ATOM 1751 C C . ILE A 1 225 ? 1.612 0.189 -13.378 1.00 93.88 225 ILE A C 1
ATOM 1753 O O . ILE A 1 225 ? 2.561 -0.275 -14.014 1.00 93.88 225 ILE A O 1
ATOM 1757 N N . MET A 1 226 ? 0.981 -0.491 -12.420 1.00 94.44 226 MET A N 1
ATOM 1758 C CA . MET A 1 226 ? 1.247 -1.899 -12.150 1.00 94.44 226 MET A CA 1
ATOM 1759 C C . MET A 1 226 ? 0.493 -2.776 -13.153 1.00 94.44 226 MET A C 1
ATOM 1761 O O . MET A 1 226 ? -0.711 -2.621 -13.353 1.00 94.44 226 MET A O 1
ATOM 1765 N N . GLN A 1 227 ? 1.195 -3.714 -13.780 1.00 96.19 227 GLN A N 1
ATOM 1766 C CA . GLN A 1 227 ? 0.629 -4.630 -14.761 1.00 96.19 227 GLN A CA 1
ATOM 1767 C C . GLN A 1 227 ? 1.122 -6.056 -14.514 1.00 96.19 227 GLN A C 1
ATOM 1769 O O . GLN A 1 227 ? 2.328 -6.295 -14.464 1.00 96.19 227 GLN A O 1
ATOM 1774 N N . ALA A 1 228 ? 0.195 -7.009 -14.424 1.00 95.81 228 ALA A N 1
ATOM 1775 C CA . ALA A 1 228 ? 0.528 -8.429 -14.379 1.00 95.81 228 ALA A CA 1
ATOM 1776 C C . ALA A 1 228 ? 1.207 -8.885 -15.684 1.00 95.81 228 ALA A C 1
ATOM 1778 O O . ALA A 1 228 ? 0.831 -8.462 -16.782 1.00 95.81 228 ALA A O 1
ATOM 1779 N N . LEU A 1 229 ? 2.204 -9.757 -15.560 1.00 96.38 229 LEU A N 1
ATOM 1780 C CA . LEU A 1 229 ? 2.876 -10.402 -16.685 1.00 96.38 229 LEU A CA 1
ATOM 1781 C C . LEU A 1 229 ? 2.259 -11.790 -16.958 1.00 96.38 229 LEU A C 1
ATOM 1783 O O . LEU A 1 229 ? 1.519 -12.306 -16.122 1.00 96.38 229 LEU A O 1
ATOM 1787 N N . PRO A 1 230 ? 2.529 -12.411 -18.126 1.00 91.25 230 PRO A N 1
ATOM 1788 C CA . PRO A 1 230 ? 1.973 -13.727 -18.471 1.00 91.25 230 PRO A CA 1
ATOM 1789 C C . PRO A 1 230 ? 2.337 -14.828 -17.476 1.00 91.25 230 PRO A C 1
ATOM 1791 O O . PRO A 1 230 ? 1.543 -15.731 -17.219 1.00 91.25 230 PRO A O 1
ATOM 1794 N N . THR A 1 231 ? 3.537 -14.738 -16.908 1.00 92.44 231 THR A N 1
ATOM 1795 C CA . THR A 1 231 ? 4.014 -15.657 -15.885 1.00 92.44 231 THR A CA 1
ATOM 1796 C C . THR A 1 231 ? 3.295 -15.373 -14.555 1.00 92.44 231 THR A C 1
ATOM 1798 O O . THR A 1 231 ? 3.389 -14.253 -14.045 1.00 92.44 231 THR A O 1
ATOM 1801 N N . PRO A 1 232 ? 2.607 -16.362 -13.952 1.00 92.00 232 PRO A N 1
ATOM 1802 C CA . PRO A 1 232 ? 1.868 -16.168 -12.707 1.00 92.00 232 PRO A CA 1
ATOM 1803 C C . PRO A 1 232 ? 2.734 -15.621 -11.569 1.00 92.00 232 PRO A C 1
ATOM 1805 O O . PRO A 1 232 ? 3.838 -16.108 -11.330 1.00 92.00 232 PRO A O 1
ATOM 1808 N N . GLY A 1 233 ? 2.205 -14.627 -10.856 1.00 91.44 233 GLY A N 1
ATOM 1809 C CA . GLY A 1 233 ? 2.889 -13.960 -9.746 1.00 91.44 233 GLY A CA 1
ATOM 1810 C C . GLY A 1 233 ? 3.941 -12.935 -10.172 1.00 91.44 233 GLY A C 1
ATOM 1811 O O . GLY A 1 233 ? 4.477 -12.253 -9.309 1.00 91.44 233 GLY A O 1
ATOM 1812 N N . LEU A 1 234 ? 4.250 -12.786 -11.468 1.00 95.56 234 LEU A N 1
ATOM 1813 C CA . LEU A 1 234 ? 5.099 -11.694 -11.944 1.00 95.56 234 LEU A CA 1
ATOM 1814 C C . LEU A 1 234 ? 4.264 -10.478 -12.332 1.00 95.56 234 LEU A C 1
ATOM 1816 O O . LEU A 1 234 ? 3.224 -10.576 -12.988 1.00 95.56 234 LEU A O 1
ATOM 1820 N N . ALA A 1 235 ? 4.784 -9.309 -11.992 1.00 96.81 235 ALA A N 1
ATOM 1821 C CA . ALA A 1 235 ? 4.226 -8.031 -12.385 1.00 96.81 235 ALA A CA 1
ATOM 1822 C C . ALA A 1 235 ? 5.339 -7.065 -12.794 1.00 96.81 235 ALA A C 1
ATOM 1824 O O . ALA A 1 235 ? 6.528 -7.281 -12.536 1.00 96.81 235 ALA A O 1
ATOM 1825 N N . ARG A 1 236 ? 4.940 -5.982 -13.459 1.00 96.94 236 ARG A N 1
ATOM 1826 C CA . ARG A 1 236 ? 5.801 -4.835 -13.717 1.00 96.94 236 ARG A CA 1
ATOM 1827 C C . ARG A 1 236 ? 5.171 -3.544 -13.224 1.00 96.94 236 ARG A C 1
ATOM 1829 O O . ARG A 1 236 ? 3.968 -3.363 -13.389 1.00 96.94 236 ARG A O 1
ATOM 1836 N N . LEU A 1 237 ? 5.995 -2.627 -12.737 1.00 97.31 237 LEU A N 1
ATOM 1837 C CA . LEU A 1 237 ? 5.687 -1.200 -12.741 1.00 97.31 237 LEU A CA 1
ATOM 1838 C C . LEU A 1 237 ? 6.184 -0.630 -14.063 1.00 97.31 237 LEU A C 1
ATOM 1840 O O . LEU A 1 237 ? 7.361 -0.778 -14.391 1.00 97.31 237 LEU A O 1
ATOM 1844 N N . VAL A 1 238 ? 5.299 -0.019 -14.848 1.00 97.38 238 VAL A N 1
ATOM 1845 C CA . VAL A 1 238 ? 5.650 0.627 -16.116 1.00 97.38 238 VAL A CA 1
ATOM 1846 C C . VAL A 1 238 ? 5.370 2.121 -16.050 1.00 97.38 238 VAL A C 1
ATOM 1848 O O . VAL A 1 238 ? 4.297 2.538 -15.630 1.00 97.38 238 VAL A O 1
ATOM 1851 N N . SER A 1 239 ? 6.345 2.917 -16.486 1.00 96.75 239 SER A N 1
ATOM 1852 C CA . SER A 1 239 ? 6.267 4.377 -16.520 1.00 96.75 239 SER A CA 1
ATOM 1853 C C . SER A 1 239 ? 6.739 4.922 -17.875 1.00 96.75 239 SER A C 1
ATOM 1855 O O . SER A 1 239 ? 7.722 4.414 -18.433 1.00 96.75 239 SER A O 1
ATOM 1857 N N . PRO A 1 240 ? 6.065 5.935 -18.450 1.00 97.25 240 PRO A N 1
ATOM 1858 C CA . PRO A 1 240 ? 6.473 6.561 -19.697 1.00 97.25 240 PRO A CA 1
ATOM 1859 C C . PRO A 1 240 ? 7.725 7.426 -19.499 1.00 97.25 240 PRO A C 1
ATOM 1861 O O . PRO A 1 240 ? 7.818 8.256 -18.599 1.00 97.25 240 PRO A O 1
ATOM 1864 N N . ILE A 1 241 ? 8.679 7.305 -20.418 1.00 95.75 241 ILE A N 1
ATOM 1865 C CA . ILE A 1 241 ? 9.822 8.216 -20.510 1.00 95.75 241 ILE A CA 1
ATOM 1866 C C . ILE A 1 241 ? 9.395 9.402 -21.371 1.00 95.75 241 ILE A C 1
ATOM 1868 O O . ILE A 1 241 ? 9.253 9.270 -22.590 1.00 95.75 241 ILE A O 1
ATOM 1872 N N . VAL A 1 242 ? 9.188 10.562 -20.754 1.00 94.19 242 VAL A N 1
ATOM 1873 C CA . VAL A 1 242 ? 8.683 11.765 -21.429 1.00 94.19 242 VAL A CA 1
ATOM 1874 C C . VAL A 1 242 ? 9.828 12.705 -21.802 1.00 94.19 242 VAL A C 1
ATOM 1876 O O . VAL A 1 242 ? 10.765 12.935 -21.041 1.00 94.19 242 VAL A O 1
ATOM 1879 N N . THR A 1 243 ? 9.773 13.283 -23.001 1.00 92.94 243 THR A N 1
ATOM 1880 C CA . THR A 1 243 ? 10.673 14.375 -23.399 1.00 92.94 243 THR A CA 1
ATOM 1881 C C . THR A 1 243 ? 9.941 15.340 -24.318 1.00 92.94 243 THR A C 1
ATOM 1883 O O . THR A 1 243 ? 9.479 14.927 -25.387 1.00 92.94 243 THR A O 1
ATOM 1886 N N . LYS A 1 244 ? 9.912 16.628 -23.940 1.00 91.50 244 LYS A N 1
ATOM 1887 C CA . LYS A 1 244 ? 9.153 17.687 -24.634 1.00 91.50 244 LYS A CA 1
ATOM 1888 C C . LYS A 1 244 ? 7.678 17.302 -24.791 1.00 91.50 244 LYS A C 1
ATOM 1890 O O . LYS A 1 244 ? 7.188 17.213 -25.913 1.00 91.50 244 LYS A O 1
ATOM 1895 N N . ASP A 1 245 ? 7.051 16.965 -23.669 1.00 91.19 245 ASP A N 1
ATOM 1896 C CA . ASP A 1 245 ? 5.626 16.632 -23.544 1.00 91.19 245 ASP A CA 1
ATOM 1897 C C . ASP A 1 245 ? 5.130 15.449 -24.389 1.00 91.19 245 ASP A C 1
ATOM 1899 O O . ASP A 1 245 ? 3.946 15.306 -24.671 1.00 91.19 245 ASP A O 1
ATOM 1903 N N . VAL A 1 246 ? 6.045 14.572 -24.812 1.00 94.38 246 VAL A N 1
ATOM 1904 C CA . VAL A 1 246 ? 5.718 13.386 -25.609 1.00 94.38 246 VAL A CA 1
ATOM 1905 C C . VAL A 1 246 ? 6.445 12.167 -25.057 1.00 94.38 246 VAL A C 1
ATOM 1907 O O . VAL A 1 246 ? 7.653 12.218 -24.801 1.00 94.38 246 VAL A O 1
ATOM 1910 N N . GLY A 1 247 ? 5.731 11.046 -24.959 1.00 95.19 247 GLY A N 1
ATOM 1911 C CA . GLY A 1 247 ? 6.284 9.731 -24.649 1.00 95.19 247 GLY A CA 1
ATOM 1912 C C . GLY A 1 247 ? 7.312 9.282 -25.694 1.00 95.19 247 GLY A C 1
ATOM 1913 O O . GLY A 1 247 ? 7.041 9.201 -26.898 1.00 95.19 247 GLY A O 1
ATOM 1914 N N . ARG A 1 248 ? 8.533 9.002 -25.236 1.00 96.62 248 ARG A N 1
ATOM 1915 C CA . ARG A 1 248 ? 9.677 8.547 -26.045 1.00 96.62 248 ARG A CA 1
ATOM 1916 C C . ARG A 1 248 ? 10.031 7.087 -25.830 1.00 96.62 248 ARG A C 1
ATOM 1918 O O . ARG A 1 248 ? 10.796 6.543 -26.629 1.00 96.62 248 ARG A O 1
ATOM 1925 N N . GLY A 1 249 ? 9.458 6.472 -24.812 1.00 96.88 249 GLY A N 1
ATOM 1926 C CA . GLY A 1 249 ? 9.771 5.124 -24.398 1.00 96.88 249 GLY A CA 1
ATOM 1927 C C . GLY A 1 249 ? 9.101 4.790 -23.082 1.00 96.88 249 GLY A C 1
ATOM 1928 O O . GLY A 1 249 ? 8.268 5.557 -22.601 1.00 96.88 249 GLY A O 1
ATOM 1929 N N . HIS A 1 250 ? 9.502 3.668 -22.506 1.00 97.62 250 HIS A N 1
ATOM 1930 C CA . HIS A 1 250 ? 8.969 3.174 -21.245 1.00 97.62 250 HIS A CA 1
ATOM 1931 C C . HIS A 1 250 ? 10.106 2.626 -20.393 1.00 97.62 250 HIS A C 1
ATOM 1933 O O . HIS A 1 250 ? 11.027 1.998 -20.917 1.00 97.62 250 HIS A O 1
ATOM 1939 N N . LEU A 1 251 ? 10.028 2.863 -19.092 1.00 97.25 251 LEU A N 1
ATOM 1940 C CA . LEU A 1 251 ? 10.816 2.180 -18.079 1.00 97.25 251 LEU A CA 1
ATOM 1941 C C . LEU A 1 251 ? 9.916 1.118 -17.446 1.00 97.25 251 LEU A C 1
ATOM 1943 O O . LEU A 1 251 ? 8.754 1.395 -17.153 1.00 97.25 251 LEU A O 1
ATOM 1947 N N . SER A 1 252 ? 10.419 -0.098 -17.273 1.00 97.81 252 SER A N 1
ATOM 1948 C CA . SER A 1 252 ? 9.724 -1.161 -16.552 1.00 97.81 252 SER A CA 1
ATOM 1949 C C . SER A 1 252 ? 10.618 -1.731 -15.460 1.00 97.81 252 SER A C 1
ATOM 1951 O O . SER A 1 252 ? 11.746 -2.123 -15.753 1.00 97.81 252 SER A O 1
ATOM 1953 N N . ILE A 1 253 ? 10.100 -1.810 -14.238 1.00 97.44 253 ILE A N 1
ATOM 1954 C CA . ILE A 1 253 ? 10.678 -2.574 -13.127 1.00 97.44 253 ILE A CA 1
ATOM 1955 C C . ILE A 1 253 ? 9.843 -3.843 -12.983 1.00 97.44 253 ILE A C 1
ATOM 1957 O O . ILE A 1 253 ? 8.620 -3.765 -12.968 1.00 97.44 253 ILE A O 1
ATOM 1961 N N . ILE A 1 254 ? 10.486 -5.006 -12.956 1.00 97.56 254 ILE A N 1
ATOM 1962 C CA . ILE A 1 254 ? 9.846 -6.321 -13.047 1.00 97.56 254 ILE A CA 1
ATOM 1963 C C . ILE A 1 254 ? 10.233 -7.156 -11.834 1.00 97.56 254 ILE A C 1
ATOM 1965 O O . ILE A 1 254 ? 11.421 -7.388 -11.579 1.00 97.56 254 ILE A O 1
ATOM 1969 N N . GLY A 1 255 ? 9.215 -7.638 -11.129 1.00 96.12 255 GLY A N 1
ATOM 1970 C CA . GLY A 1 255 ? 9.340 -8.360 -9.874 1.00 96.12 255 GLY A CA 1
ATOM 1971 C C . GLY A 1 255 ? 8.214 -9.359 -9.658 1.00 96.12 255 GLY A C 1
ATOM 1972 O O . GLY A 1 255 ? 7.313 -9.492 -10.488 1.00 96.12 255 GLY A O 1
ATOM 1973 N N . TRP A 1 256 ? 8.269 -10.045 -8.519 1.00 93.44 256 TRP A N 1
ATOM 1974 C CA . TRP A 1 256 ? 7.092 -10.730 -7.996 1.00 93.44 256 TRP A CA 1
ATOM 1975 C C . TRP A 1 256 ? 6.081 -9.684 -7.522 1.00 93.44 256 TRP A C 1
ATOM 1977 O O . TRP A 1 256 ? 6.471 -8.666 -6.957 1.00 93.44 256 TRP A O 1
ATOM 1987 N N . ASP A 1 257 ? 4.798 -9.918 -7.766 1.00 89.62 257 ASP A N 1
ATOM 1988 C CA . ASP A 1 257 ? 3.712 -9.001 -7.412 1.00 89.62 257 ASP A CA 1
ATOM 1989 C C . ASP A 1 257 ? 3.668 -8.655 -5.916 1.00 89.62 257 ASP A C 1
ATOM 1991 O O . ASP A 1 257 ? 3.321 -7.536 -5.555 1.00 89.62 257 ASP A O 1
ATOM 1995 N N . ASN A 1 258 ? 4.076 -9.591 -5.063 1.00 83.25 258 ASN A N 1
ATOM 1996 C CA . ASN A 1 258 ? 4.171 -9.442 -3.614 1.00 83.25 258 ASN A CA 1
ATOM 1997 C C . ASN A 1 258 ? 5.476 -8.802 -3.110 1.00 83.25 258 ASN A C 1
ATOM 1999 O O . ASN A 1 258 ? 5.599 -8.582 -1.909 1.00 83.25 258 ASN A O 1
ATOM 2003 N N . ASP A 1 259 ? 6.440 -8.562 -3.998 1.00 86.00 259 ASP A N 1
ATOM 2004 C CA . ASP A 1 259 ? 7.762 -8.002 -3.691 1.00 86.00 259 ASP A CA 1
ATOM 2005 C C . ASP A 1 259 ? 7.940 -6.602 -4.304 1.00 86.00 259 ASP A C 1
ATOM 2007 O O . ASP A 1 259 ? 8.946 -5.949 -4.052 1.00 86.00 259 ASP A O 1
ATOM 2011 N N . ILE A 1 260 ? 7.002 -6.155 -5.147 1.00 86.88 260 ILE A N 1
ATOM 2012 C CA . ILE A 1 260 ? 6.946 -4.775 -5.638 1.00 86.88 260 ILE A CA 1
ATOM 2013 C C . ILE A 1 260 ? 6.315 -3.904 -4.561 1.00 86.88 260 ILE A C 1
ATOM 2015 O O . ILE A 1 260 ? 5.239 -4.226 -4.048 1.00 86.88 260 ILE A O 1
ATOM 2019 N N . ASP A 1 261 ? 6.963 -2.787 -4.264 1.00 83.00 261 ASP A N 1
ATOM 2020 C CA . ASP A 1 261 ? 6.605 -1.961 -3.126 1.00 83.00 261 ASP A CA 1
ATOM 2021 C C . ASP A 1 261 ? 6.648 -0.448 -3.428 1.00 83.00 261 ASP A C 1
ATOM 2023 O O . ASP A 1 261 ? 6.672 -0.040 -4.588 1.00 83.00 261 ASP A O 1
ATOM 2027 N N . ASP A 1 262 ? 6.549 0.395 -2.397 1.00 81.88 262 ASP A N 1
ATOM 2028 C CA . ASP A 1 262 ? 6.494 1.852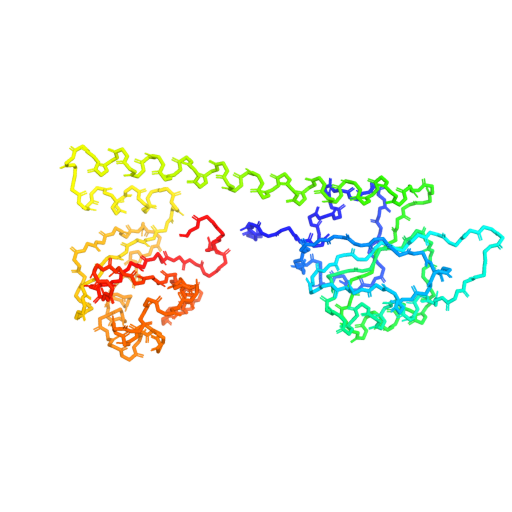 -2.538 1.00 81.88 262 ASP A CA 1
ATOM 2029 C C . ASP A 1 262 ? 7.887 2.467 -2.829 1.00 81.88 262 ASP A C 1
ATOM 2031 O O . ASP A 1 262 ? 7.981 3.675 -3.083 1.00 81.88 262 ASP A O 1
ATOM 2035 N N . ILE A 1 263 ? 8.977 1.685 -2.765 1.00 84.00 263 ILE A N 1
ATOM 2036 C CA . ILE A 1 263 ? 10.336 2.134 -3.109 1.00 84.00 263 ILE A CA 1
ATOM 2037 C C . ILE A 1 263 ? 10.637 2.060 -4.610 1.00 84.00 263 ILE A C 1
ATOM 2039 O O . ILE A 1 263 ? 11.538 2.774 -5.069 1.00 84.00 263 ILE A O 1
ATOM 2043 N N . ASP A 1 264 ? 9.935 1.179 -5.329 1.00 86.00 264 ASP A N 1
ATOM 2044 C CA . ASP A 1 264 ? 10.143 0.835 -6.742 1.00 86.00 264 ASP A CA 1
ATOM 2045 C C . ASP A 1 264 ? 9.489 1.858 -7.695 1.00 86.00 264 ASP A C 1
ATOM 2047 O O . ASP A 1 264 ? 10.167 2.257 -8.676 1.00 86.00 264 ASP A O 1
#

Radius of gyration: 23.46 Å; chains: 1; bounding box: 55×36×65 Å

Secondary structure (DSSP, 8-state):
-----SSPBHHHHHHHTSPTT-EEEE-TT-TT-B--EEEEE-TTS-STT--PPTTEEEEEPPPPTT----S-HHHHHHHHHHTT-SEEEESSPPPHHHHHHHHHTT--EEEPPTT--HHHHHHHHHHHHHHHHHHHHHHHHHHHHHHHHHHHTT-HHHHHHHHHHHHHTSEEEEEETT--EEEEE--GGGGGGHHHHHHHHT-GGGS-HHHH-TTTGGG-SS--EEEE-SSTTEEEEEEEEESSSSEEEEEEEEEETTT--TT-

Sequence (264 aa):
MTDTNERITVEDVRKQALPLGTRVVAGDGMLTQQVSWTTVIYPEDGTASKSLQHGEMILVAPVTPNGKQVTTDVDVVRWASDAQASAVVLGDAPSPTAIAEANAYNMPMLVLPNGSRIRLVEKAIVSLLVDRKGQLERRGTQIYRQLTQISSRNEGMAELISAMARLTNKSVVVQDKRLRILYSSAQPQFVAYWEEIEQFLRKLDNLPVELQDRHRVVEIENPVIMQALPTPGLARLVSPIVTKDVGRGHLSIIGWDNDIDDID

Foldseek 3Di:
DDDLPDFQFLVNLCVQQADPPKDWLALPVQRRQGAQAEDEDEQQVDPVVDDDAAAYEYEYDDHDPVGDRPHALLNVLVVCLVRNYRAYEYQDDHDPNSRVSCNVSSHTYIYHPHPDDSVSSNVSRRCVNVVSVVVLVVLLVVLVVVLVVCVVVPVDPQVSQQSVCVSLVWKKFKAFLQLHTPYIDHHPVCPVVVVQVSVLSNDLVSDPPCVSFFQCCLVDPDQFDWADGPPPQKIWTKGFDDDPSGGGIIMITIDGPSSDDPND

pLDDT: mean 89.84, std 10.14, range [28.89, 97.88]